Protein AF-A0A2D0IXE8-F1 (afdb_monomer_lite)

Radius of gyration: 19.81 Å; chains: 1; bounding box: 46×34×64 Å

Structure (mmCIF, N/CA/C/O backbone):
data_AF-A0A2D0IXE8-F1
#
_entry.id   AF-A0A2D0IXE8-F1
#
loop_
_atom_site.group_PDB
_atom_site.id
_atom_site.type_symbol
_atom_site.label_atom_id
_atom_site.label_alt_id
_atom_site.label_comp_id
_atom_site.label_asym_id
_atom_site.label_entity_id
_atom_site.label_seq_id
_atom_site.pdbx_PDB_ins_code
_atom_site.Cartn_x
_atom_site.Cartn_y
_atom_site.Cartn_z
_atom_site.occupancy
_atom_site.B_iso_or_equiv
_atom_site.auth_seq_id
_atom_site.auth_comp_id
_atom_site.auth_asym_id
_atom_site.auth_atom_id
_atom_site.pdbx_PDB_model_num
ATOM 1 N N . MET A 1 1 ? -25.483 17.495 29.451 1.00 36.12 1 MET A N 1
ATOM 2 C CA . MET A 1 1 ? -24.683 17.103 28.269 1.00 36.12 1 MET A CA 1
ATOM 3 C C . MET A 1 1 ? -23.895 15.855 28.630 1.00 36.12 1 MET A C 1
ATOM 5 O O . MET A 1 1 ? -23.064 15.920 29.529 1.00 36.12 1 MET A O 1
ATOM 9 N N . ASN A 1 2 ? -24.232 14.714 28.024 1.00 31.45 2 ASN A N 1
ATOM 10 C CA . ASN A 1 2 ? -23.625 13.418 28.336 1.00 31.45 2 ASN A CA 1
ATOM 11 C C . ASN A 1 2 ? -22.138 13.416 27.962 1.00 31.45 2 ASN A C 1
ATOM 13 O O . ASN A 1 2 ? -21.796 13.423 26.784 1.00 31.45 2 ASN A O 1
ATOM 17 N N . LYS A 1 3 ? -21.265 13.342 28.972 1.00 35.53 3 LYS A N 1
ATOM 18 C CA . LYS A 1 3 ? -19.861 12.922 28.843 1.00 35.53 3 LYS A CA 1
ATOM 19 C C . LYS A 1 3 ? -19.805 11.397 28.651 1.00 35.53 3 LYS A C 1
ATOM 21 O O . LYS A 1 3 ? -19.219 10.682 29.457 1.00 35.53 3 LYS A O 1
ATOM 26 N N . GLY A 1 4 ? -20.517 10.900 27.641 1.00 36.22 4 GLY A N 1
ATOM 27 C CA . GLY A 1 4 ? -20.495 9.496 27.242 1.00 36.22 4 GLY A CA 1
ATOM 28 C C . GLY A 1 4 ? -19.191 9.212 26.509 1.00 36.22 4 GLY A C 1
ATOM 29 O O . GLY A 1 4 ? -18.792 10.013 25.670 1.00 36.22 4 GLY A O 1
ATOM 30 N N . ALA A 1 5 ? -18.522 8.129 26.901 1.00 40.38 5 ALA A N 1
ATOM 31 C CA . ALA A 1 5 ? -17.249 7.631 26.395 1.00 40.38 5 ALA A CA 1
ATOM 32 C C . ALA A 1 5 ? -16.917 8.087 24.963 1.00 40.38 5 ALA A C 1
ATOM 34 O O . ALA A 1 5 ? -17.619 7.737 24.016 1.00 40.38 5 ALA A O 1
ATOM 35 N N . ILE A 1 6 ? -15.804 8.812 24.797 1.00 47.53 6 ILE A N 1
ATOM 36 C CA . ILE A 1 6 ? -15.097 8.810 23.516 1.00 47.53 6 ILE A CA 1
ATOM 37 C C . ILE A 1 6 ? -14.598 7.377 23.370 1.00 47.53 6 ILE A C 1
ATOM 39 O O . ILE A 1 6 ? -13.547 7.021 23.902 1.00 47.53 6 ILE A O 1
ATOM 43 N N . VAL A 1 7 ? -15.407 6.524 22.751 1.00 55.03 7 VAL A N 1
ATOM 44 C CA . VAL A 1 7 ? -14.948 5.202 22.364 1.00 55.03 7 VAL A CA 1
ATOM 45 C C . VAL A 1 7 ? -13.852 5.443 21.333 1.00 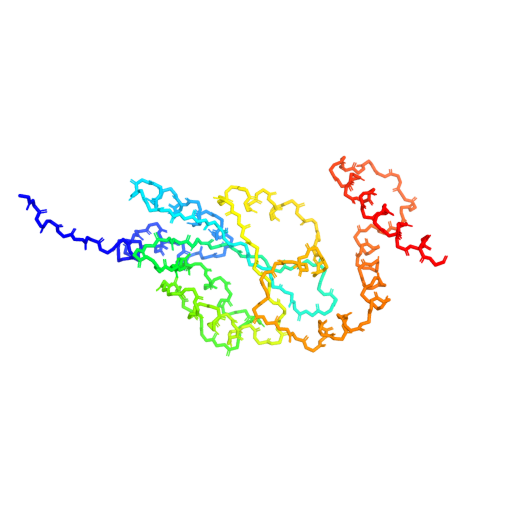55.03 7 VAL A C 1
ATOM 47 O O . VAL A 1 7 ? -14.040 6.152 20.341 1.00 55.03 7 VAL A O 1
ATOM 50 N N . ASN A 1 8 ? -12.652 4.962 21.637 1.00 83.00 8 ASN A N 1
ATOM 51 C CA . ASN A 1 8 ? -11.523 5.073 20.737 1.00 83.00 8 ASN A CA 1
ATOM 52 C C . ASN A 1 8 ? -11.824 4.182 19.529 1.00 83.00 8 ASN A C 1
ATOM 54 O O . ASN A 1 8 ? -11.706 2.964 19.623 1.00 83.00 8 ASN A O 1
ATOM 58 N N . PHE A 1 9 ? -12.232 4.775 18.404 1.00 89.81 9 PHE A N 1
ATOM 59 C CA . PHE A 1 9 ? -12.617 4.035 17.196 1.00 89.81 9 PHE A CA 1
ATOM 60 C C . PHE A 1 9 ? -11.545 3.023 16.751 1.00 89.81 9 PHE A C 1
ATOM 62 O O . PHE A 1 9 ? -11.865 2.018 16.122 1.00 89.81 9 PHE A O 1
ATOM 69 N N . LEU A 1 10 ? -10.270 3.271 17.081 1.00 91.75 10 LEU A N 1
ATOM 70 C CA . LEU A 1 10 ? -9.182 2.328 16.839 1.00 91.75 10 LEU A CA 1
ATOM 71 C C . LEU A 1 10 ? -9.332 1.042 17.646 1.00 91.75 10 LEU A C 1
ATOM 73 O O . LEU A 1 10 ? -9.059 -0.027 17.113 1.00 91.75 10 LEU A O 1
ATOM 77 N N . ASP A 1 11 ? -9.743 1.133 18.908 1.00 91.81 11 ASP A N 1
ATOM 78 C CA . ASP A 1 11 ? -9.947 -0.037 19.758 1.00 91.81 11 ASP A CA 1
ATOM 79 C C . ASP A 1 11 ? -11.175 -0.830 19.301 1.00 91.81 11 ASP A C 1
ATOM 81 O O . ASP A 1 11 ? -11.135 -2.058 19.310 1.00 91.81 11 ASP A O 1
ATOM 85 N N . GLU A 1 12 ? -12.223 -0.168 18.801 1.00 94.12 12 GLU A N 1
ATOM 86 C CA . GLU A 1 12 ? -13.344 -0.854 18.140 1.00 94.12 12 GLU A CA 1
ATOM 87 C C . GLU A 1 12 ? -12.881 -1.613 16.892 1.00 94.12 12 GLU A C 1
ATOM 89 O O . GLU A 1 12 ? -13.119 -2.813 16.785 1.00 94.12 12 GLU A O 1
ATOM 94 N N . ILE A 1 13 ? -12.146 -0.959 15.984 1.00 95.50 13 ILE A N 1
ATOM 95 C CA . ILE A 1 13 ? -11.624 -1.603 14.767 1.00 95.50 13 ILE A CA 1
ATOM 96 C C . ILE A 1 13 ? -10.676 -2.761 15.113 1.00 95.50 13 ILE A C 1
ATOM 98 O O . ILE A 1 13 ? -10.742 -3.814 14.485 1.00 95.50 13 ILE A O 1
ATOM 102 N N . ARG A 1 14 ? -9.787 -2.598 16.100 1.00 94.69 14 ARG A N 1
ATOM 103 C CA . ARG A 1 14 ? -8.830 -3.644 16.512 1.00 94.69 14 ARG A CA 1
ATOM 104 C C . ARG A 1 14 ? -9.519 -4.896 17.046 1.00 94.69 14 ARG A C 1
ATOM 106 O O . ARG A 1 14 ? -9.003 -5.993 16.850 1.00 94.69 14 ARG A O 1
ATOM 113 N N . ASN A 1 15 ? -10.653 -4.724 17.720 1.00 94.81 15 ASN A N 1
ATOM 114 C CA . ASN A 1 15 ? -11.417 -5.816 18.321 1.00 94.81 15 ASN A CA 1
ATOM 115 C C . ASN A 1 15 ? -12.572 -6.306 17.428 1.00 94.81 15 ASN A C 1
ATOM 117 O O . ASN A 1 15 ? -13.259 -7.263 17.787 1.00 94.81 15 ASN A O 1
ATOM 121 N N . ASP A 1 16 ? -12.789 -5.681 16.268 1.00 97.06 16 ASP A N 1
ATOM 122 C CA . ASP A 1 16 ? -13.818 -6.074 15.312 1.00 97.06 16 ASP A CA 1
ATOM 123 C C . ASP A 1 16 ? -13.536 -7.477 14.752 1.00 97.06 16 ASP A C 1
ATOM 125 O O . ASP A 1 16 ? -12.446 -7.788 14.263 1.00 97.06 16 ASP A O 1
ATOM 129 N N . LYS A 1 17 ? -14.551 -8.345 14.800 1.00 97.12 17 LYS A N 1
ATOM 130 C CA . LYS A 1 17 ? -14.429 -9.745 14.382 1.00 97.12 17 LYS A CA 1
ATOM 131 C C . LYS A 1 17 ? -14.024 -9.893 12.910 1.00 97.12 17 LYS A C 1
ATOM 133 O O . LYS A 1 17 ? -13.203 -10.753 12.603 1.00 97.12 17 LYS A O 1
ATOM 138 N N . ASN A 1 18 ? -14.557 -9.064 12.014 1.00 97.00 18 ASN A N 1
ATOM 139 C CA . ASN A 1 18 ? -14.223 -9.120 10.591 1.00 97.00 18 ASN A CA 1
ATOM 140 C C . ASN A 1 18 ? -12.773 -8.679 10.356 1.00 97.00 18 ASN A C 1
ATOM 142 O O . ASN A 1 18 ? -12.062 -9.304 9.569 1.00 97.00 18 ASN A O 1
ATOM 146 N N . ILE A 1 19 ? -12.300 -7.660 11.082 1.00 97.62 19 ILE A N 1
ATOM 147 C CA . ILE A 1 19 ? -10.889 -7.245 11.057 1.00 97.62 19 ILE A CA 1
ATOM 148 C C . ILE A 1 19 ? -9.977 -8.373 11.543 1.00 97.62 19 ILE A C 1
ATOM 150 O O . ILE A 1 19 ? -8.984 -8.690 10.884 1.00 97.62 19 ILE A O 1
ATOM 154 N N . LEU A 1 20 ? -10.328 -9.029 12.650 1.00 97.19 20 LEU A N 1
ATOM 155 C CA . LEU A 1 20 ? -9.583 -10.179 13.168 1.00 97.19 20 LEU A CA 1
ATOM 156 C C . LEU A 1 20 ? -9.559 -11.351 12.177 1.00 97.19 20 LEU A C 1
ATOM 158 O O . LEU A 1 20 ? -8.544 -12.040 12.059 1.00 97.19 20 LEU A O 1
ATOM 162 N N . ASP A 1 21 ? -10.637 -11.573 11.429 1.00 96.81 21 ASP A N 1
ATOM 163 C CA . ASP A 1 21 ? -10.685 -12.611 10.399 1.00 96.81 21 ASP A CA 1
ATOM 164 C C . ASP A 1 21 ? -9.819 -12.252 9.177 1.00 96.81 21 ASP A C 1
ATOM 166 O O . ASP A 1 21 ? -9.104 -13.119 8.660 1.00 96.81 21 ASP A O 1
ATOM 170 N N . PHE A 1 22 ? -9.760 -10.974 8.776 1.00 97.00 22 PHE A N 1
ATOM 171 C CA . PHE A 1 22 ? -8.785 -10.505 7.781 1.00 97.00 22 PHE A CA 1
ATOM 172 C C . PHE A 1 22 ? -7.343 -10.666 8.265 1.00 97.00 22 PHE A C 1
ATOM 174 O O . PHE A 1 22 ? -6.476 -11.020 7.469 1.00 97.00 22 PHE A O 1
ATOM 181 N N . ILE A 1 23 ? -7.076 -10.464 9.557 1.00 96.00 23 ILE A N 1
ATOM 182 C CA . ILE A 1 23 ? -5.751 -10.695 10.142 1.00 96.00 23 ILE A CA 1
ATOM 183 C C . ILE A 1 23 ? -5.383 -12.188 10.074 1.00 96.00 23 ILE A C 1
ATOM 185 O O . ILE A 1 23 ? -4.267 -12.549 9.712 1.00 96.00 23 ILE A O 1
ATOM 189 N N . LYS A 1 24 ? -6.314 -13.098 10.367 1.00 94.38 24 LYS A N 1
ATOM 190 C CA . LYS A 1 24 ? -6.042 -14.546 10.279 1.00 94.38 24 LYS A CA 1
ATOM 191 C C . LYS A 1 24 ? -5.793 -15.015 8.845 1.00 94.38 24 LYS A C 1
ATOM 193 O O . LYS A 1 24 ? -4.994 -15.923 8.633 1.00 94.38 24 LYS A O 1
ATOM 198 N N . SER A 1 25 ? -6.470 -14.408 7.868 1.00 93.12 25 SER A N 1
ATOM 199 C CA . SER A 1 25 ? -6.381 -14.766 6.444 1.00 93.12 25 SER A CA 1
ATOM 200 C C . SER A 1 25 ? -6.072 -13.546 5.561 1.00 93.12 25 SER A C 1
ATOM 202 O O . SER A 1 25 ? -6.919 -13.120 4.774 1.00 93.12 25 SER A O 1
ATOM 204 N N . PRO A 1 26 ? -4.853 -12.981 5.644 1.00 90.75 26 PRO A N 1
ATOM 205 C CA . PRO A 1 26 ? -4.562 -11.655 5.095 1.00 90.75 26 PRO A CA 1
ATOM 206 C C . PRO A 1 26 ? -4.271 -11.657 3.590 1.00 90.75 26 PRO A C 1
ATOM 208 O O . PRO A 1 26 ? -4.370 -10.618 2.936 1.00 90.75 26 PRO A O 1
ATOM 211 N N . LYS A 1 27 ? -3.921 -12.815 3.011 1.00 88.56 27 LYS A N 1
ATOM 212 C CA . LYS A 1 27 ? -3.588 -12.929 1.585 1.00 88.56 27 LYS A CA 1
ATOM 213 C C . LYS A 1 27 ? -4.763 -12.460 0.737 1.00 88.56 27 LYS A C 1
ATOM 215 O O . LYS A 1 27 ? -5.862 -12.992 0.873 1.00 88.56 27 LYS A O 1
ATOM 220 N N . THR A 1 28 ? -4.526 -11.502 -0.161 1.00 86.25 28 THR A N 1
ATOM 221 C CA . THR A 1 28 ? -5.544 -10.913 -1.064 1.00 86.25 28 THR A CA 1
ATOM 222 C C . THR A 1 28 ? -6.721 -10.235 -0.349 1.00 86.25 28 THR A C 1
ATOM 224 O O . THR A 1 28 ? -7.717 -9.871 -0.972 1.00 86.25 28 THR A O 1
ATOM 227 N N . ALA A 1 29 ? -6.627 -10.037 0.969 1.00 94.25 29 ALA A N 1
ATOM 228 C CA . ALA A 1 29 ? -7.706 -9.473 1.770 1.0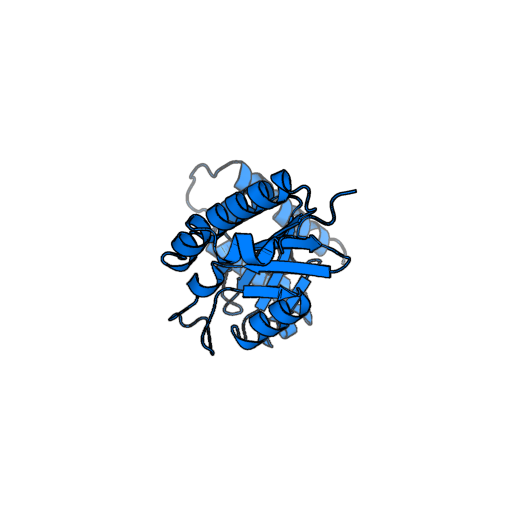0 94.25 29 ALA A CA 1
ATOM 229 C C . ALA A 1 29 ? -7.641 -7.946 1.874 1.00 94.25 29 ALA A C 1
ATOM 231 O O . ALA A 1 29 ? -8.644 -7.343 2.242 1.00 94.25 29 ALA A O 1
ATOM 232 N N . CYS A 1 30 ? -6.512 -7.319 1.526 1.00 96.06 30 CYS A N 1
ATOM 233 C CA . CYS A 1 30 ? -6.282 -5.887 1.733 1.00 96.06 30 CYS A CA 1
ATOM 234 C C . CYS A 1 30 ? -7.363 -4.991 1.107 1.00 96.06 30 CYS A C 1
ATOM 236 O O . CYS A 1 30 ? -7.821 -4.065 1.765 1.00 96.06 30 CYS A O 1
ATOM 238 N N . PHE A 1 31 ? -7.856 -5.304 -0.098 1.00 95.38 31 PHE A N 1
ATOM 239 C CA . PHE A 1 31 ? -8.953 -4.549 -0.717 1.00 95.38 31 PHE A CA 1
ATOM 240 C C . PHE A 1 31 ? -10.263 -4.663 0.069 1.00 95.38 31 PHE A C 1
ATOM 242 O O . PHE A 1 31 ? -10.856 -3.648 0.414 1.00 95.38 31 PHE A O 1
ATOM 249 N N . ARG A 1 32 ? -10.679 -5.889 0.417 1.00 96.50 32 ARG A N 1
ATOM 250 C CA . ARG A 1 32 ? -11.909 -6.129 1.195 1.00 96.50 32 ARG A CA 1
ATOM 251 C C . ARG A 1 32 ? -11.822 -5.523 2.595 1.00 96.50 32 ARG A C 1
ATOM 253 O O . ARG A 1 32 ? -12.793 -4.961 3.085 1.00 96.50 32 ARG A O 1
ATOM 260 N N . CYS A 1 33 ? -10.653 -5.623 3.220 1.00 97.88 33 CYS A N 1
ATOM 261 C CA . CYS A 1 33 ? -10.389 -5.029 4.520 1.00 97.88 33 CYS A CA 1
ATOM 262 C C . CYS A 1 33 ? -10.442 -3.499 4.454 1.00 97.88 33 CYS A C 1
ATOM 264 O O . CYS A 1 33 ? -11.039 -2.877 5.326 1.00 97.88 33 CYS A O 1
ATOM 266 N N . ALA A 1 34 ? -9.848 -2.890 3.425 1.00 97.81 34 ALA A N 1
ATOM 267 C CA . ALA A 1 34 ? -9.890 -1.448 3.226 1.00 97.81 34 ALA A CA 1
ATOM 268 C C . ALA A 1 34 ? -11.322 -0.950 2.984 1.00 97.81 34 ALA A C 1
ATOM 270 O O . ALA A 1 34 ? -11.713 0.033 3.602 1.00 97.81 34 ALA A O 1
ATOM 271 N N . ASP A 1 35 ? -12.110 -1.650 2.159 1.00 97.69 35 ASP A N 1
ATOM 272 C CA . ASP A 1 35 ? -13.529 -1.340 1.937 1.00 97.69 35 ASP A CA 1
ATOM 273 C C . ASP A 1 35 ? -14.317 -1.385 3.257 1.00 97.69 35 ASP A C 1
ATOM 275 O O . ASP A 1 35 ? -14.978 -0.410 3.615 1.00 97.69 35 ASP A O 1
ATOM 279 N N . TYR A 1 36 ? -14.160 -2.459 4.039 1.00 98.19 36 TYR A N 1
ATOM 280 C CA . TYR A 1 36 ? -14.829 -2.618 5.334 1.00 98.19 36 TYR A CA 1
ATOM 281 C C . TYR A 1 36 ? -14.467 -1.505 6.333 1.00 98.19 36 TYR A C 1
ATOM 283 O O . TYR A 1 36 ? -15.341 -0.914 6.971 1.00 98.19 36 TYR A O 1
ATOM 291 N N . VAL A 1 37 ? -13.175 -1.178 6.452 1.00 98.12 37 VAL A N 1
ATOM 292 C CA . VAL A 1 37 ? -12.702 -0.084 7.317 1.00 98.12 37 VAL A CA 1
ATOM 293 C C . VAL A 1 37 ? -13.249 1.262 6.837 1.00 98.12 37 VAL A C 1
ATOM 295 O O . VAL A 1 37 ? -13.694 2.064 7.657 1.00 98.12 37 VAL A O 1
ATOM 298 N N . SER A 1 38 ? -13.251 1.516 5.528 1.00 98.06 38 SER A N 1
ATOM 299 C CA . SER A 1 38 ? -13.807 2.740 4.946 1.00 98.06 38 SER A CA 1
ATOM 300 C C . SER A 1 38 ? -15.292 2.908 5.266 1.00 98.06 38 SER A C 1
ATOM 302 O O . SER A 1 38 ? -15.705 3.982 5.703 1.00 98.06 38 SER A O 1
ATOM 304 N N . GLU A 1 39 ? -16.095 1.855 5.115 1.00 97.81 39 GLU A N 1
ATOM 305 C CA . GLU A 1 39 ? -17.521 1.878 5.462 1.00 97.81 39 GLU A CA 1
ATOM 306 C C . GLU A 1 39 ? -17.749 2.137 6.955 1.00 97.81 39 GLU A C 1
ATOM 308 O O . GLU A 1 39 ? -18.623 2.922 7.330 1.00 97.81 39 GLU A O 1
ATOM 313 N N . TYR A 1 40 ? -16.948 1.515 7.824 1.00 97.25 40 TYR A N 1
ATOM 314 C CA . TYR A 1 40 ? -16.988 1.785 9.259 1.00 97.25 40 TYR A CA 1
ATOM 315 C C . TYR A 1 40 ? -16.695 3.261 9.565 1.00 97.25 40 TYR A C 1
ATOM 317 O O . TYR A 1 40 ? -17.512 3.933 10.194 1.00 97.25 40 TYR A O 1
ATOM 325 N N . LEU A 1 41 ? -15.577 3.799 9.069 1.00 96.62 41 LEU A N 1
ATOM 326 C CA . LEU A 1 41 ? -15.184 5.190 9.318 1.00 96.62 41 LEU A CA 1
ATOM 327 C C . LEU A 1 41 ? -16.193 6.183 8.738 1.00 96.62 41 LEU A C 1
ATOM 329 O O . LEU A 1 41 ? -16.461 7.211 9.357 1.00 96.62 41 LEU A O 1
ATOM 333 N N . HIS A 1 42 ? -16.789 5.863 7.586 1.00 96.81 42 HIS A N 1
ATOM 334 C CA . HIS A 1 42 ? -17.860 6.657 6.995 1.00 96.81 42 HIS A CA 1
ATOM 335 C C . HIS A 1 42 ? -19.074 6.755 7.929 1.00 96.81 42 HIS A C 1
ATOM 337 O O . HIS A 1 42 ? -19.527 7.862 8.215 1.00 96.81 42 HIS A O 1
ATOM 343 N N . ARG A 1 43 ? -19.555 5.625 8.472 1.00 96.12 43 ARG A N 1
ATOM 344 C CA . ARG A 1 43 ? -20.675 5.599 9.437 1.00 96.12 43 ARG A CA 1
ATOM 345 C C . ARG A 1 43 ? -20.363 6.372 10.719 1.00 96.12 43 ARG A C 1
ATOM 347 O O . ARG A 1 43 ? -21.242 7.024 11.275 1.00 96.12 43 ARG A O 1
ATOM 354 N N . MET A 1 44 ? -19.106 6.343 11.151 1.00 94.19 44 MET A N 1
ATOM 355 C CA . MET A 1 44 ? -18.626 7.080 12.324 1.00 94.19 44 MET A CA 1
ATOM 356 C C . MET A 1 44 ? -18.303 8.553 12.032 1.00 94.19 44 MET A C 1
ATOM 358 O O . MET A 1 44 ? -17.847 9.260 12.927 1.00 94.19 44 MET A O 1
ATOM 362 N N . HIS A 1 45 ? -18.547 9.035 10.807 1.00 94.81 45 HIS A N 1
ATOM 363 C CA . HIS A 1 45 ? -18.248 10.403 10.368 1.00 94.81 45 HIS A CA 1
ATOM 364 C C . HIS A 1 45 ? -16.771 10.794 10.549 1.00 94.81 45 HIS A C 1
ATOM 366 O O . HIS A 1 45 ? -16.443 11.960 10.766 1.00 94.81 45 HIS A O 1
ATOM 372 N N . ILE A 1 46 ? -15.864 9.820 10.434 1.00 95.44 46 ILE A N 1
ATOM 373 C CA . ILE A 1 46 ? -14.419 10.038 10.498 1.00 95.44 46 ILE A CA 1
ATOM 374 C C . ILE A 1 46 ? -13.906 10.244 9.065 1.00 95.44 46 ILE A C 1
ATOM 376 O O . ILE A 1 46 ? -13.988 9.319 8.243 1.00 95.44 46 ILE A O 1
ATOM 380 N N . PRO A 1 47 ? -13.361 11.432 8.730 1.00 97.25 47 PRO A N 1
ATOM 381 C CA . PRO A 1 47 ? -12.775 11.664 7.419 1.00 97.25 47 PRO A CA 1
ATOM 382 C C . PRO A 1 47 ? -11.620 10.694 7.184 1.00 97.25 47 PRO A C 1
ATOM 384 O O . PRO A 1 47 ? -10.796 10.463 8.070 1.00 97.25 47 PRO A O 1
ATOM 387 N N . HIS A 1 48 ? -11.545 10.124 5.989 1.00 98.06 48 HIS A N 1
ATOM 388 C CA . HIS A 1 48 ? -10.534 9.131 5.658 1.00 98.06 48 HIS A CA 1
ATOM 389 C C . HIS A 1 48 ? -10.269 9.090 4.154 1.00 98.06 48 HIS A C 1
ATOM 391 O O . HIS A 1 48 ? -11.017 9.653 3.357 1.00 98.06 48 HIS A O 1
ATOM 397 N N . GLN A 1 49 ? -9.182 8.428 3.773 1.00 98.38 49 GLN A N 1
ATOM 398 C CA . GLN A 1 49 ? -8.817 8.175 2.383 1.00 98.38 49 GLN A CA 1
ATOM 399 C C . GLN A 1 49 ? -8.095 6.834 2.262 1.00 98.38 49 GLN A C 1
ATOM 401 O O . GLN A 1 49 ? -7.577 6.303 3.247 1.00 98.38 49 GLN A O 1
ATOM 406 N N . ALA A 1 50 ? -8.004 6.309 1.045 1.00 98.44 50 ALA A N 1
ATOM 407 C CA . ALA A 1 50 ? -7.239 5.101 0.780 1.00 98.44 50 ALA A CA 1
ATOM 408 C C . ALA A 1 50 ? -5.802 5.437 0.356 1.00 98.44 50 ALA A C 1
ATOM 410 O O . ALA A 1 50 ? -5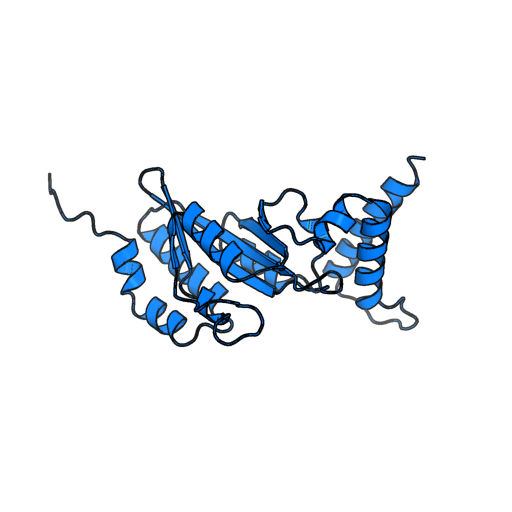.543 6.434 -0.326 1.00 98.44 50 ALA A O 1
ATOM 411 N N . ILE A 1 51 ? -4.851 4.588 0.738 1.00 98.31 51 ILE A N 1
ATOM 412 C CA . ILE A 1 51 ? -3.452 4.676 0.319 1.00 98.31 51 ILE A CA 1
ATOM 413 C C . ILE A 1 51 ? -3.067 3.361 -0.348 1.00 98.31 51 ILE A C 1
ATOM 415 O O . ILE A 1 51 ? -2.976 2.325 0.308 1.00 98.31 51 ILE A O 1
ATOM 419 N N . GLY A 1 52 ? -2.807 3.419 -1.652 1.00 97.12 52 GLY A N 1
ATOM 420 C CA . GLY A 1 52 ? -2.169 2.328 -2.375 1.00 97.12 52 GLY A CA 1
ATOM 421 C C . GLY A 1 52 ? -0.668 2.344 -2.117 1.00 97.12 52 GLY A C 1
ATOM 422 O O . GLY A 1 52 ? -0.018 3.386 -2.227 1.00 97.12 52 GLY A O 1
ATOM 423 N N . VAL A 1 53 ? -0.129 1.185 -1.779 1.00 96.56 53 VAL A N 1
ATOM 424 C CA . VAL A 1 53 ? 1.287 0.930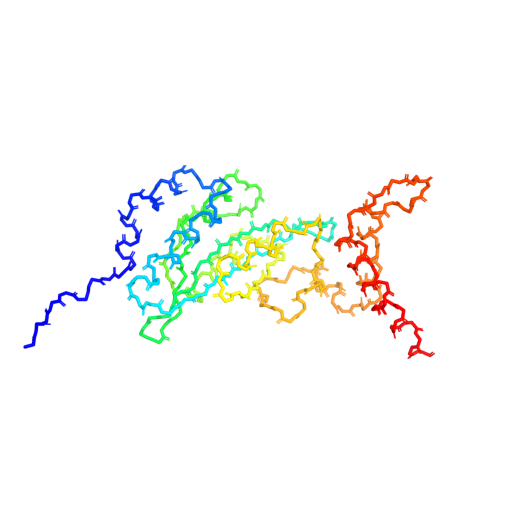 -1.532 1.00 96.56 53 VAL A CA 1
ATOM 425 C C . VAL A 1 53 ? 1.807 0.081 -2.678 1.00 96.56 53 VAL A C 1
ATOM 427 O O . VAL A 1 53 ? 1.253 -0.978 -2.968 1.00 96.56 53 VAL A O 1
ATOM 430 N N . PHE A 1 54 ? 2.874 0.543 -3.315 1.00 95.25 54 PHE A N 1
ATOM 431 C CA . PHE A 1 54 ? 3.509 -0.128 -4.440 1.00 95.25 54 PHE A CA 1
ATOM 432 C C . PHE A 1 54 ? 4.952 -0.448 -4.066 1.00 95.25 54 PHE A C 1
ATOM 434 O O . PHE A 1 54 ? 5.703 0.454 -3.683 1.00 95.25 54 PHE A O 1
ATOM 441 N N . ILE A 1 55 ? 5.318 -1.727 -4.141 1.00 94.44 55 ILE A N 1
ATOM 442 C CA . ILE A 1 55 ? 6.615 -2.240 -3.699 1.00 94.44 55 ILE A CA 1
ATOM 443 C C . ILE A 1 55 ? 7.300 -2.951 -4.865 1.00 94.44 55 ILE A C 1
ATOM 445 O O . ILE A 1 55 ? 6.829 -3.996 -5.312 1.00 94.44 55 ILE A O 1
ATOM 449 N N . TRP A 1 56 ? 8.439 -2.422 -5.312 1.00 94.00 56 TRP A N 1
ATOM 450 C CA . TRP A 1 56 ? 9.284 -3.058 -6.329 1.00 94.00 56 TRP A CA 1
ATOM 451 C C . TRP A 1 56 ? 10.474 -3.763 -5.682 1.00 94.00 56 TRP A C 1
ATOM 453 O O . TRP A 1 56 ? 11.163 -3.198 -4.820 1.00 94.00 56 TRP A O 1
ATOM 463 N N . ARG A 1 57 ? 10.745 -4.993 -6.129 1.00 91.88 57 ARG A N 1
ATOM 464 C CA . ARG A 1 57 ? 11.890 -5.809 -5.693 1.00 91.88 57 ARG A CA 1
ATOM 465 C C . ARG A 1 57 ? 13.222 -5.267 -6.159 1.00 91.88 57 ARG A C 1
ATOM 467 O O . ARG A 1 57 ? 14.194 -5.321 -5.412 1.00 91.88 57 ARG A O 1
ATOM 474 N N . GLY A 1 58 ? 13.260 -4.774 -7.382 1.00 90.31 58 GLY A N 1
ATOM 475 C CA . GLY A 1 58 ? 14.487 -4.425 -8.066 1.00 90.31 58 GLY A CA 1
ATOM 476 C C . GLY A 1 58 ? 14.190 -3.722 -9.374 1.00 90.31 58 GLY A C 1
ATOM 477 O O . GLY A 1 58 ? 13.034 -3.483 -9.711 1.00 90.31 58 GLY A O 1
ATOM 478 N N . VAL A 1 59 ? 15.257 -3.420 -10.106 1.00 86.06 59 VAL A N 1
ATOM 479 C CA . VAL A 1 59 ? 15.160 -2.751 -11.402 1.00 86.06 59 VAL A CA 1
ATOM 480 C C . VAL A 1 59 ? 14.333 -3.560 -12.400 1.00 86.06 59 VAL A C 1
ATOM 482 O O . VAL A 1 59 ? 13.487 -2.990 -13.065 1.00 86.06 59 VAL A O 1
ATOM 485 N N . ASP A 1 60 ? 14.482 -4.880 -12.454 1.00 84.06 60 ASP A N 1
ATOM 486 C CA . ASP A 1 60 ? 13.762 -5.708 -13.432 1.00 84.06 60 ASP A CA 1
ATOM 487 C C . ASP A 1 60 ? 12.329 -6.062 -13.000 1.00 84.06 60 ASP A C 1
ATOM 489 O O . ASP A 1 60 ? 11.621 -6.778 -13.709 1.00 84.06 60 ASP A O 1
ATOM 493 N N . ASP A 1 61 ? 11.892 -5.572 -11.834 1.00 86.38 61 ASP A N 1
ATOM 494 C CA . ASP A 1 61 ? 10.532 -5.785 -11.360 1.00 86.38 61 ASP A CA 1
ATOM 495 C C . ASP A 1 61 ? 9.576 -4.877 -12.131 1.00 86.38 61 ASP A C 1
ATOM 497 O O . ASP A 1 61 ? 9.580 -3.653 -12.010 1.00 86.38 61 ASP A O 1
ATOM 501 N N . SER A 1 62 ? 8.779 -5.495 -12.982 1.00 81.00 62 SER A N 1
ATOM 502 C CA . SER A 1 62 ? 7.940 -4.805 -13.945 1.00 81.00 62 SER A CA 1
ATOM 503 C C . SER A 1 62 ? 6.502 -4.615 -13.454 1.00 81.00 62 SER A C 1
ATOM 505 O O . SER A 1 62 ? 5.751 -3.792 -13.987 1.00 81.00 62 SER A O 1
ATOM 507 N N . CYS A 1 63 ? 6.123 -5.345 -12.403 1.00 85.62 63 CYS A N 1
ATOM 508 C CA . CYS A 1 63 ? 4.823 -5.258 -11.766 1.00 85.62 63 CYS A CA 1
ATOM 509 C C . CYS A 1 63 ? 5.022 -5.196 -10.247 1.00 85.62 63 CYS A C 1
ATOM 511 O O . CYS A 1 63 ? 5.367 -6.209 -9.636 1.00 85.62 63 CYS A O 1
ATOM 513 N N . PRO A 1 64 ? 4.812 -4.028 -9.615 1.00 91.38 64 PRO A N 1
ATOM 514 C CA . PRO A 1 64 ? 4.991 -3.921 -8.181 1.00 91.38 64 PRO A CA 1
ATOM 515 C C . PRO A 1 64 ? 4.033 -4.850 -7.457 1.00 91.38 64 PRO A C 1
ATOM 517 O O . PRO A 1 64 ? 2.876 -5.026 -7.838 1.00 91.38 64 PRO A O 1
ATOM 520 N N . THR A 1 65 ? 4.480 -5.341 -6.312 1.00 92.19 65 THR A N 1
ATOM 521 C CA . THR A 1 65 ? 3.541 -5.878 -5.340 1.00 92.19 65 THR A CA 1
ATOM 522 C C . THR A 1 65 ? 2.736 -4.745 -4.733 1.00 92.19 65 THR A C 1
ATOM 524 O O . THR A 1 65 ? 3.281 -3.733 -4.286 1.00 92.19 65 THR A O 1
ATOM 527 N N . THR A 1 66 ? 1.422 -4.921 -4.743 1.00 93.94 66 THR A N 1
ATOM 528 C CA . THR A 1 66 ? 0.465 -3.906 -4.330 1.00 93.94 66 THR A CA 1
ATOM 529 C C . THR A 1 66 ? -0.153 -4.227 -2.979 1.00 93.94 66 THR A C 1
ATOM 531 O O . THR A 1 66 ? -0.457 -5.381 -2.677 1.00 93.94 66 THR A O 1
ATOM 534 N N . HIS A 1 67 ? -0.418 -3.193 -2.191 1.00 96.12 67 HIS A N 1
ATOM 535 C CA . HIS A 1 67 ? -1.149 -3.287 -0.930 1.00 96.12 67 HIS A CA 1
ATOM 536 C C . HIS A 1 67 ? -2.047 -2.065 -0.747 1.00 96.12 67 HIS A C 1
ATOM 538 O O . HIS A 1 67 ? -1.740 -1.000 -1.276 1.00 96.12 67 HIS A O 1
ATOM 544 N N . LEU A 1 68 ? -3.163 -2.210 -0.036 1.00 97.38 68 LEU A N 1
ATOM 545 C CA . LEU A 1 68 ? -4.116 -1.123 0.182 1.00 97.38 68 LEU A CA 1
ATOM 546 C C . LEU A 1 68 ? -4.373 -0.947 1.674 1.00 97.38 68 LEU A C 1
ATOM 548 O O . LEU A 1 68 ? -4.618 -1.925 2.376 1.00 97.38 68 LEU A O 1
ATOM 552 N N . VAL A 1 69 ? -4.333 0.302 2.133 1.00 98.06 69 VAL A N 1
ATOM 553 C CA . VAL A 1 69 ? -4.574 0.672 3.534 1.00 98.06 69 VAL A CA 1
ATOM 554 C C . VAL A 1 69 ? -5.480 1.893 3.623 1.00 98.06 69 VAL A C 1
ATOM 556 O O . VAL A 1 69 ? -5.620 2.638 2.647 1.00 98.06 69 VAL A O 1
ATOM 559 N N . ILE A 1 70 ? -6.055 2.129 4.801 1.00 98.62 70 ILE A N 1
ATOM 560 C CA . ILE A 1 70 ? -6.870 3.316 5.069 1.00 98.62 70 ILE A CA 1
ATOM 561 C C . ILE A 1 70 ? -6.117 4.279 5.986 1.00 98.62 70 ILE A C 1
ATOM 563 O O . ILE A 1 70 ? -5.525 3.879 6.989 1.00 98.62 70 ILE A O 1
ATOM 567 N N . GLU A 1 71 ? -6.150 5.562 5.634 1.00 98.56 71 GLU A N 1
ATOM 568 C CA . GLU A 1 71 ? -5.708 6.665 6.482 1.00 98.56 71 GLU A CA 1
ATOM 569 C C . GLU A 1 71 ? -6.925 7.440 6.981 1.00 98.56 71 GLU A C 1
ATOM 571 O O . GLU A 1 71 ? -7.639 8.052 6.186 1.00 98.56 71 GLU A O 1
ATOM 576 N N . ALA A 1 72 ? -7.137 7.433 8.292 1.00 97.88 72 ALA A N 1
ATOM 577 C CA . ALA A 1 72 ? -8.160 8.206 8.978 1.00 97.88 72 ALA A CA 1
ATOM 578 C C . ALA A 1 72 ? -7.587 9.527 9.514 1.00 97.88 72 ALA A C 1
ATOM 580 O O . ALA A 1 72 ? -6.417 9.612 9.900 1.00 97.88 72 ALA A O 1
ATOM 581 N N . TYR A 1 73 ? -8.430 10.553 9.570 1.00 96.44 73 TYR A N 1
ATOM 582 C CA . TYR A 1 73 ? -8.119 11.860 10.132 1.00 96.44 73 TYR A CA 1
ATOM 583 C C . TYR A 1 73 ? -8.925 12.049 11.413 1.00 96.44 73 TYR A C 1
ATOM 585 O O . TYR A 1 73 ? -10.143 12.207 11.374 1.00 96.44 73 TYR A O 1
ATOM 593 N N . HIS A 1 74 ? -8.245 12.046 12.554 1.00 91.56 74 HIS A N 1
ATOM 594 C CA . HIS A 1 74 ? -8.879 12.171 13.862 1.00 91.56 74 HIS A CA 1
ATOM 595 C C . HIS A 1 74 ? -8.026 13.073 14.751 1.00 91.56 74 HIS A C 1
ATOM 597 O O . HIS A 1 74 ? -6.820 12.870 14.837 1.00 91.56 74 HIS A O 1
ATOM 603 N N . GLN A 1 75 ? -8.630 14.091 15.374 1.00 88.94 75 GLN A N 1
ATOM 604 C CA . GLN A 1 75 ? -7.943 15.015 16.296 1.00 88.94 75 GLN A CA 1
ATOM 605 C C . GLN A 1 75 ? -6.626 15.593 15.733 1.00 88.94 75 GLN A C 1
ATOM 607 O O . GLN A 1 75 ? -5.600 15.626 16.405 1.00 88.94 75 GLN A O 1
ATOM 612 N N . SER A 1 76 ? -6.642 16.029 14.467 1.00 89.50 76 SER A N 1
ATOM 613 C CA . SER A 1 76 ? -5.466 16.551 13.740 1.00 89.50 76 SER A CA 1
ATOM 614 C C . SER A 1 76 ? -4.330 15.544 13.500 1.00 89.50 76 SER A C 1
ATOM 616 O O . SER A 1 76 ? -3.304 15.903 12.919 1.00 89.50 76 SER A O 1
ATOM 618 N N . GLN A 1 77 ? -4.514 14.276 13.868 1.00 93.44 77 GLN A N 1
ATOM 619 C CA . GLN A 1 77 ? -3.596 13.187 13.563 1.00 93.44 77 GLN A CA 1
ATOM 620 C C . GLN A 1 77 ? -4.027 12.438 12.302 1.00 93.44 77 GLN A C 1
ATOM 622 O O . GLN A 1 77 ? -5.205 12.374 11.939 1.00 93.44 77 GLN A O 1
ATOM 627 N N . ARG A 1 78 ? -3.031 11.858 11.630 1.00 96.25 78 ARG A N 1
ATOM 628 C CA . ARG A 1 78 ? -3.221 10.927 10.517 1.00 96.25 78 ARG A CA 1
ATOM 629 C C . ARG A 1 78 ? -2.914 9.527 11.006 1.00 96.25 78 ARG A C 1
ATOM 631 O O . ARG A 1 78 ? -1.756 9.218 11.294 1.00 96.25 78 ARG A O 1
ATOM 638 N N . ILE A 1 79 ? -3.952 8.713 11.085 1.00 97.50 79 ILE A N 1
ATOM 639 C CA . ILE A 1 79 ? -3.906 7.369 11.639 1.00 97.50 79 ILE A CA 1
ATOM 640 C C . ILE A 1 79 ? -3.999 6.365 10.498 1.00 97.50 79 ILE A C 1
ATOM 642 O O . ILE A 1 79 ? -4.926 6.422 9.695 1.00 97.50 79 ILE A O 1
ATOM 646 N N . ILE A 1 80 ? -3.042 5.448 10.421 1.00 98.19 80 ILE A N 1
ATOM 647 C CA . ILE A 1 80 ? -3.060 4.330 9.484 1.00 98.19 80 ILE A CA 1
ATOM 648 C C . ILE A 1 80 ? -3.723 3.130 10.145 1.00 98.19 80 ILE A C 1
ATOM 650 O O . ILE A 1 80 ? -3.381 2.760 11.269 1.00 98.19 80 ILE A O 1
ATOM 654 N N . ILE A 1 81 ? -4.642 2.518 9.404 1.00 98.38 81 ILE A N 1
ATOM 655 C CA . ILE A 1 81 ? -5.289 1.252 9.726 1.00 98.38 81 ILE A CA 1
ATOM 656 C C . ILE A 1 81 ? -4.870 0.258 8.645 1.00 98.38 81 ILE A C 1
ATOM 658 O O . ILE A 1 81 ? -5.320 0.329 7.499 1.00 98.38 81 ILE A O 1
ATOM 662 N N . ASP A 1 82 ? -3.976 -0.652 9.016 1.00 98.06 82 ASP A N 1
ATOM 663 C CA . ASP A 1 82 ? -3.392 -1.650 8.127 1.00 98.06 82 ASP A CA 1
ATOM 664 C C . ASP A 1 82 ? -3.344 -3.028 8.810 1.00 98.06 82 ASP A C 1
ATOM 666 O O . ASP A 1 82 ? -2.286 -3.506 9.237 1.00 98.06 82 ASP A O 1
ATOM 670 N N . PRO A 1 83 ? -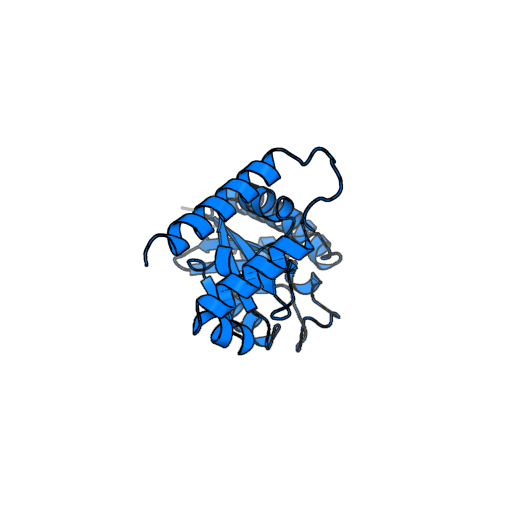4.502 -3.702 8.920 1.00 97.56 83 PRO A N 1
ATOM 671 C CA . PRO A 1 83 ? -4.586 -5.006 9.570 1.00 97.56 83 PRO A CA 1
ATOM 672 C C . PRO A 1 83 ? -3.899 -6.094 8.741 1.00 97.56 83 PRO A C 1
ATOM 674 O O . PRO A 1 83 ? -3.442 -7.104 9.264 1.00 97.56 83 PRO A O 1
ATOM 677 N N . THR A 1 84 ? -3.842 -5.889 7.424 1.00 97.62 84 THR A N 1
ATOM 678 C CA . THR A 1 84 ? -3.471 -6.913 6.443 1.00 97.62 84 THR A CA 1
ATOM 679 C C . THR A 1 84 ? -2.013 -6.856 5.994 1.00 97.62 84 THR A C 1
ATOM 681 O O . THR A 1 84 ? -1.618 -7.688 5.183 1.00 97.62 84 THR A O 1
ATOM 684 N N . ILE A 1 85 ? -1.179 -5.950 6.525 1.00 95.88 85 ILE A N 1
ATOM 685 C CA . ILE A 1 85 ? 0.267 -5.895 6.218 1.00 95.88 85 ILE A CA 1
ATOM 686 C C . ILE A 1 85 ? 0.979 -7.230 6.455 1.00 95.88 85 ILE A C 1
ATOM 688 O O . ILE A 1 85 ? 1.911 -7.601 5.742 1.00 95.88 85 ILE A O 1
ATOM 692 N N . ILE A 1 86 ? 0.477 -8.012 7.405 1.00 94.50 86 ILE A N 1
ATOM 693 C CA . ILE A 1 86 ? 0.935 -9.370 7.696 1.00 94.50 86 ILE A CA 1
ATOM 694 C C . ILE A 1 86 ? 0.774 -10.352 6.531 1.00 94.50 86 ILE A C 1
ATOM 696 O O . ILE A 1 86 ? 1.313 -11.451 6.607 1.00 94.50 86 ILE A O 1
ATOM 700 N N . GLN A 1 87 ? 0.119 -9.991 5.422 1.00 92.88 87 GLN A N 1
ATOM 701 C CA . GLN A 1 87 ? 0.169 -10.797 4.196 1.00 92.88 87 GLN A CA 1
ATOM 702 C C . GLN A 1 87 ? 1.598 -10.989 3.667 1.00 92.88 87 GLN A C 1
ATOM 704 O O . GLN A 1 87 ? 1.861 -11.942 2.936 1.00 92.88 87 GLN A O 1
ATOM 709 N N . PHE A 1 88 ? 2.520 -10.105 4.057 1.00 91.62 88 PHE A N 1
ATOM 710 C CA . PHE A 1 88 ? 3.942 -10.205 3.745 1.00 91.62 88 PHE A CA 1
ATOM 711 C C . PHE A 1 88 ? 4.733 -11.020 4.779 1.00 91.62 88 PHE A C 1
ATOM 713 O O . PHE A 1 88 ? 5.936 -11.222 4.605 1.00 91.62 88 PHE A O 1
ATOM 720 N N . LYS A 1 89 ? 4.093 -11.517 5.845 1.00 85.94 89 LYS A N 1
ATOM 721 C CA . LYS A 1 89 ? 4.729 -12.393 6.835 1.00 85.94 89 LYS A CA 1
ATOM 722 C C . LYS A 1 89 ? 5.171 -13.696 6.166 1.00 85.94 89 LYS A C 1
ATOM 724 O O . LYS A 1 89 ? 4.445 -14.254 5.346 1.00 85.94 89 LYS A O 1
ATOM 729 N N . ASN A 1 90 ? 6.350 -14.193 6.540 1.00 76.50 90 ASN A N 1
ATOM 730 C CA . ASN A 1 90 ? 6.959 -15.414 5.990 1.00 76.50 90 ASN A CA 1
ATOM 731 C C . ASN A 1 90 ? 7.187 -15.364 4.472 1.00 76.50 90 ASN A C 1
ATOM 733 O O . ASN A 1 90 ? 7.140 -16.386 3.789 1.00 76.50 90 ASN A O 1
ATOM 737 N N . THR A 1 91 ? 7.420 -14.171 3.937 1.00 79.12 91 THR A N 1
ATOM 738 C CA . THR A 1 91 ? 7.830 -13.999 2.549 1.00 79.12 91 THR A CA 1
ATOM 739 C C . THR A 1 91 ? 9.245 -13.437 2.500 1.00 79.12 91 THR A C 1
ATOM 741 O O . THR A 1 91 ? 9.690 -12.769 3.431 1.00 79.12 91 THR A O 1
ATOM 744 N N . GLU A 1 92 ? 9.930 -13.608 1.371 1.00 81.00 92 GLU A N 1
ATOM 745 C CA . GLU A 1 92 ? 11.232 -12.974 1.101 1.00 81.00 92 GLU A CA 1
ATOM 746 C C . GLU A 1 92 ? 11.156 -11.432 1.036 1.00 81.00 92 GLU A C 1
ATOM 748 O O . GLU A 1 92 ? 12.136 -10.738 0.752 1.00 81.00 92 GLU A O 1
ATOM 753 N N . TRP A 1 93 ? 9.970 -10.854 1.248 1.00 79.81 93 TRP A N 1
ATOM 754 C CA . TRP A 1 93 ? 9.787 -9.414 1.253 1.00 79.81 93 TRP A CA 1
ATOM 755 C C . TRP A 1 93 ? 10.263 -8.748 2.538 1.00 79.81 93 TRP A C 1
ATOM 757 O O . TRP A 1 93 ? 10.634 -7.576 2.471 1.00 79.81 93 TRP A O 1
ATOM 767 N N . SER A 1 94 ? 10.261 -9.466 3.662 1.00 78.88 94 SER A N 1
ATOM 768 C CA . SER A 1 94 ? 10.426 -8.897 4.998 1.00 78.88 94 SER A CA 1
ATOM 769 C C . SER A 1 94 ? 11.723 -9.327 5.674 1.00 78.88 94 SER A C 1
ATOM 771 O O . SER A 1 94 ? 12.017 -10.517 5.735 1.00 78.88 94 SER A O 1
ATOM 773 N N . SER A 1 95 ? 12.450 -8.379 6.262 1.00 78.94 95 SER A N 1
ATOM 774 C CA . SER A 1 95 ? 13.635 -8.648 7.097 1.00 78.94 95 SER A CA 1
ATOM 775 C C . SER A 1 95 ? 13.330 -8.764 8.597 1.00 78.94 95 SER A C 1
ATOM 777 O O . SER A 1 95 ? 14.209 -9.120 9.380 1.00 78.94 95 SER A O 1
ATOM 779 N N . LYS A 1 96 ? 12.104 -8.427 9.013 1.00 83.06 96 LYS A N 1
ATOM 780 C CA . LYS A 1 96 ? 11.656 -8.382 10.412 1.00 83.06 96 LYS A CA 1
ATOM 781 C C . LYS A 1 96 ? 10.266 -9.012 10.551 1.00 83.06 96 LYS A C 1
ATOM 783 O O . LYS A 1 96 ? 9.539 -9.069 9.556 1.00 83.06 96 LYS A O 1
ATOM 788 N N . PRO A 1 97 ? 9.873 -9.443 11.765 1.00 85.50 97 PRO A N 1
ATOM 789 C CA . PRO A 1 97 ? 8.497 -9.827 12.050 1.00 85.50 97 PRO A CA 1
ATOM 790 C C . PRO A 1 97 ? 7.511 -8.733 11.632 1.00 85.50 97 PRO A C 1
ATOM 792 O O . PRO A 1 97 ? 7.774 -7.542 11.817 1.00 85.50 97 PRO A O 1
ATOM 795 N N . ILE A 1 98 ? 6.382 -9.156 11.064 1.00 91.69 98 ILE A N 1
ATOM 796 C CA . ILE A 1 98 ? 5.300 -8.268 10.651 1.00 91.69 98 ILE A CA 1
ATOM 797 C C . ILE A 1 98 ? 4.095 -8.523 11.548 1.00 91.69 98 ILE A C 1
ATOM 799 O O . ILE A 1 98 ? 3.692 -9.673 11.719 1.00 91.69 98 ILE A O 1
ATOM 803 N N . GLU A 1 99 ? 3.519 -7.440 12.055 1.00 92.88 99 GLU A N 1
ATOM 804 C CA . GLU A 1 99 ? 2.335 -7.398 12.903 1.00 92.88 99 GLU A CA 1
ATOM 805 C C . GLU A 1 99 ? 1.314 -6.435 12.278 1.00 92.88 99 GLU A C 1
ATOM 807 O O . GLU A 1 99 ? 1.712 -5.521 11.546 1.00 92.88 99 GLU A O 1
ATOM 812 N N . PRO A 1 100 ? 0.007 -6.618 12.531 1.00 96.38 100 PRO A N 1
ATOM 813 C CA . PRO A 1 100 ? -1.018 -5.666 12.110 1.00 96.38 100 PRO A CA 1
ATOM 814 C C . PRO A 1 100 ? -0.695 -4.256 12.616 1.00 96.38 100 PRO A C 1
ATOM 816 O O . PRO A 1 100 ? -0.290 -4.087 13.768 1.00 96.38 100 PRO A O 1
ATOM 819 N N . PHE A 1 101 ? -0.888 -3.234 11.782 1.00 96.88 101 PHE A N 1
ATOM 820 C CA . PHE A 1 101 ? -0.526 -1.866 12.142 1.00 96.88 101 PHE A CA 1
ATOM 821 C C . PHE A 1 101 ? -1.756 -0.980 12.351 1.00 96.88 101 PHE A C 1
ATOM 823 O O . PHE A 1 101 ? -2.622 -0.866 11.485 1.00 96.88 101 PHE A O 1
ATOM 830 N N . PHE A 1 102 ? -1.788 -0.293 13.493 1.00 96.56 102 PHE A N 1
ATOM 831 C CA . PHE A 1 102 ? -2.813 0.684 13.856 1.00 96.56 102 PHE A CA 1
ATOM 832 C C . PHE A 1 102 ? -2.151 1.816 14.640 1.00 96.56 102 PHE A C 1
ATOM 834 O O . PHE A 1 102 ? -1.841 1.630 15.819 1.00 96.56 102 PHE A O 1
ATOM 841 N N . GLY A 1 103 ? -1.912 2.965 14.019 1.00 95.62 103 GLY A N 1
ATOM 842 C CA . GLY A 1 103 ? -1.123 4.020 14.661 1.00 95.62 103 GLY A CA 1
ATOM 843 C C . GLY A 1 103 ? -0.840 5.201 13.749 1.00 95.62 103 GLY A C 1
ATOM 844 O O . GLY A 1 103 ? -1.495 5.369 12.720 1.00 95.62 103 GLY A O 1
ATOM 845 N N . GLU A 1 104 ? 0.133 6.034 14.102 1.00 96.62 104 GLU A N 1
ATOM 846 C CA . GLU A 1 104 ? 0.405 7.245 13.333 1.00 96.62 104 GLU A CA 1
ATOM 847 C C . GLU A 1 104 ? 1.054 6.951 11.974 1.00 96.62 104 GLU A C 1
ATOM 849 O O . GLU A 1 104 ? 1.884 6.052 11.811 1.00 96.62 104 GLU A O 1
ATOM 854 N N . ARG A 1 105 ? 0.752 7.792 10.977 1.00 96.44 105 ARG A N 1
ATOM 855 C CA . ARG A 1 105 ? 1.335 7.684 9.631 1.00 96.44 105 ARG A CA 1
ATOM 856 C C . ARG A 1 105 ? 2.863 7.654 9.646 1.00 96.44 105 ARG A C 1
ATOM 858 O O . ARG A 1 105 ? 3.459 6.899 8.883 1.00 96.44 105 ARG A O 1
ATOM 865 N N . LYS A 1 106 ? 3.510 8.491 10.462 1.00 95.94 106 LYS A N 1
ATOM 866 C CA . LYS A 1 106 ? 4.981 8.575 10.497 1.00 95.94 106 LYS A CA 1
ATOM 867 C C . LYS A 1 106 ? 5.603 7.273 11.001 1.00 95.94 106 LYS A C 1
ATOM 869 O O . LYS A 1 106 ? 6.575 6.797 10.417 1.00 95.94 106 LYS A O 1
ATOM 874 N N . GLU A 1 107 ? 5.007 6.680 12.029 1.00 96.69 107 GLU A N 1
ATOM 875 C CA . GLU A 1 107 ? 5.421 5.391 12.584 1.00 96.69 107 GLU A CA 1
ATOM 876 C C . GLU A 1 107 ? 5.234 4.272 11.561 1.00 96.69 107 GLU A C 1
ATOM 878 O O . GLU A 1 107 ? 6.155 3.490 11.340 1.00 96.69 107 GLU A O 1
ATOM 883 N N . TRP A 1 108 ? 4.102 4.253 10.851 1.00 97.06 108 TRP A N 1
ATOM 884 C CA . TRP A 1 108 ? 3.859 3.286 9.777 1.00 97.06 108 TRP A CA 1
ATOM 885 C C . TRP A 1 108 ? 4.876 3.413 8.637 1.00 97.06 108 TRP A C 1
ATOM 887 O O . TRP A 1 108 ? 5.397 2.422 8.135 1.00 97.06 108 TRP A O 1
ATOM 897 N N . GLN A 1 109 ? 5.221 4.637 8.232 1.00 96.44 109 GLN A N 1
ATOM 898 C CA . GLN A 1 109 ? 6.236 4.862 7.198 1.00 96.44 109 GLN A CA 1
ATOM 899 C C . GLN A 1 109 ? 7.619 4.369 7.640 1.00 96.44 109 GLN A C 1
ATOM 901 O O . GLN A 1 109 ? 8.330 3.734 6.856 1.00 96.44 109 GLN A O 1
ATOM 906 N N . TYR A 1 110 ? 7.991 4.623 8.896 1.00 95.00 110 TYR A N 1
ATOM 907 C CA . TYR A 1 110 ? 9.215 4.083 9.484 1.00 95.00 110 TYR A CA 1
ATOM 908 C C . TYR A 1 110 ? 9.178 2.550 9.541 1.00 95.00 110 TYR A C 1
ATOM 910 O O . TYR A 1 110 ? 10.154 1.891 9.179 1.00 95.00 110 TYR A O 1
ATOM 918 N N . TYR A 1 111 ? 8.041 1.977 9.931 1.00 94.44 111 TYR A N 1
ATOM 919 C CA . TYR A 1 111 ? 7.795 0.541 9.977 1.00 94.44 111 TYR A CA 1
ATOM 920 C C . TYR A 1 111 ? 7.994 -0.121 8.605 1.00 94.44 111 TYR A C 1
ATOM 922 O O . TYR A 1 111 ? 8.815 -1.031 8.476 1.00 94.44 111 TYR A O 1
ATOM 930 N N . LEU A 1 112 ? 7.360 0.410 7.551 1.00 95.06 112 LEU A N 1
ATOM 931 C CA . LEU A 1 112 ? 7.532 -0.068 6.174 1.00 95.06 112 LEU A CA 1
ATOM 932 C C . LEU A 1 112 ? 8.994 -0.022 5.719 1.00 95.06 112 LEU A C 1
ATOM 934 O O . LEU A 1 112 ? 9.497 -0.998 5.161 1.00 95.06 112 LEU A O 1
ATOM 938 N N . LYS A 1 113 ? 9.692 1.093 5.977 1.00 93.12 113 LYS A N 1
ATOM 939 C CA . LYS A 1 113 ? 11.107 1.252 5.606 1.00 93.12 113 LYS A CA 1
ATOM 940 C C . LYS A 1 113 ? 11.991 0.186 6.257 1.00 93.12 113 LYS A C 1
ATOM 942 O O . LYS A 1 113 ? 12.943 -0.276 5.639 1.00 93.12 113 LYS A O 1
ATOM 947 N N . ASN A 1 114 ? 11.680 -0.199 7.492 1.00 91.62 114 ASN A N 1
ATOM 948 C CA . ASN A 1 114 ? 12.446 -1.191 8.240 1.00 91.62 114 ASN A CA 1
ATOM 949 C C . ASN A 1 114 ? 12.171 -2.636 7.819 1.00 91.62 114 ASN A C 1
ATOM 951 O O . ASN A 1 114 ? 13.063 -3.469 7.957 1.00 91.62 114 ASN A O 1
ATOM 955 N N . ILE A 1 115 ? 10.959 -2.934 7.349 1.00 92.06 115 ILE A N 1
ATOM 956 C CA . ILE A 1 115 ? 10.565 -4.284 6.925 1.00 92.06 115 ILE A CA 1
ATOM 957 C C . ILE A 1 115 ? 11.029 -4.576 5.503 1.00 92.06 115 ILE A C 1
ATOM 959 O O . ILE A 1 115 ? 11.590 -5.640 5.246 1.00 92.06 115 ILE A O 1
ATOM 963 N N . PHE A 1 116 ? 10.820 -3.634 4.584 1.00 92.38 116 PHE A N 1
ATOM 964 C CA . PHE A 1 116 ? 11.088 -3.810 3.157 1.00 92.38 116 PHE A CA 1
ATOM 965 C C . PHE A 1 116 ? 12.427 -3.170 2.765 1.00 92.38 116 PHE A C 1
ATOM 967 O O . PHE A 1 116 ? 12.499 -2.277 1.914 1.00 92.38 116 PHE A O 1
ATOM 974 N N . LEU A 1 117 ? 13.509 -3.625 3.405 1.00 89.06 117 LEU A N 1
ATOM 975 C CA . LEU A 1 117 ? 14.863 -3.137 3.126 1.00 89.06 117 LEU A CA 1
ATOM 976 C C . LEU A 1 117 ? 15.227 -3.335 1.649 1.00 89.06 117 LEU A C 1
ATOM 978 O O . LEU A 1 117 ? 14.897 -4.353 1.043 1.00 89.06 117 LEU A O 1
ATOM 982 N N . ASN A 1 118 ? 15.926 -2.356 1.070 1.00 89.38 118 ASN A N 1
ATOM 983 C CA . ASN A 1 118 ? 16.369 -2.347 -0.333 1.00 89.38 118 ASN A CA 1
ATOM 984 C C . ASN A 1 118 ? 15.251 -2.464 -1.392 1.00 89.38 118 ASN A C 1
ATOM 986 O O . ASN A 1 118 ? 15.545 -2.622 -2.577 1.00 89.38 118 ASN A O 1
ATOM 990 N N . LYS A 1 119 ? 13.979 -2.331 -0.999 1.00 93.69 119 LYS A N 1
ATOM 991 C CA . LYS A 1 119 ? 12.831 -2.250 -1.910 1.00 93.69 119 LYS A CA 1
ATOM 992 C C . LYS A 1 119 ? 12.470 -0.795 -2.175 1.00 93.69 119 LYS A C 1
ATOM 994 O O . LYS A 1 119 ? 12.580 0.045 -1.280 1.00 93.69 119 LYS A O 1
ATOM 999 N N . LEU A 1 120 ? 12.013 -0.495 -3.386 1.00 95.44 120 LEU A N 1
ATOM 1000 C CA . LEU A 1 120 ? 11.381 0.793 -3.671 1.00 95.44 120 LEU A CA 1
ATOM 1001 C C . LEU A 1 120 ? 9.941 0.718 -3.179 1.00 95.44 120 LEU A C 1
ATOM 1003 O O . LEU A 1 120 ? 9.225 -0.213 -3.536 1.00 95.44 120 LEU A O 1
ATOM 1007 N N . ILE A 1 121 ? 9.533 1.696 -2.373 1.00 96.19 121 ILE A N 1
ATOM 1008 C CA . ILE A 1 121 ? 8.174 1.790 -1.841 1.00 96.19 121 ILE A CA 1
ATOM 1009 C C . ILE A 1 121 ? 7.627 3.167 -2.190 1.00 96.19 121 ILE A C 1
ATOM 1011 O O . ILE A 1 121 ? 8.189 4.183 -1.762 1.00 96.19 121 ILE A O 1
ATOM 1015 N N . ILE A 1 122 ? 6.520 3.192 -2.927 1.00 96.19 122 ILE A N 1
ATOM 1016 C CA . ILE A 1 122 ? 5.807 4.417 -3.286 1.00 96.19 122 ILE A CA 1
ATOM 1017 C C . ILE A 1 122 ? 4.366 4.325 -2.789 1.00 96.19 122 ILE A C 1
ATOM 1019 O O . ILE A 1 122 ? 3.720 3.285 -2.907 1.00 96.19 122 ILE A O 1
ATOM 1023 N N . LEU A 1 123 ? 3.865 5.419 -2.219 1.00 96.94 123 LEU A N 1
ATOM 1024 C CA . LEU A 1 123 ? 2.492 5.543 -1.749 1.00 96.94 123 LEU A CA 1
ATOM 1025 C C . LEU A 1 123 ? 1.716 6.505 -2.636 1.00 96.94 123 LEU A C 1
ATOM 1027 O O . LEU A 1 123 ? 2.092 7.674 -2.762 1.00 96.94 123 LEU A O 1
ATOM 1031 N N . LYS A 1 124 ? 0.572 6.047 -3.136 1.00 96.31 124 LYS A N 1
ATOM 1032 C CA . LYS A 1 124 ? -0.399 6.867 -3.858 1.00 96.31 124 LYS A CA 1
ATOM 1033 C C . LYS A 1 124 ? -1.664 7.018 -3.031 1.00 96.31 124 LYS A C 1
ATOM 1035 O O . LYS A 1 124 ? -2.192 6.039 -2.513 1.00 96.31 124 LYS A O 1
ATOM 1040 N N . LYS A 1 125 ? -2.147 8.249 -2.900 1.00 97.00 125 LYS A N 1
ATOM 1041 C CA . LYS A 1 125 ? -3.398 8.548 -2.196 1.00 97.00 125 LYS A CA 1
ATOM 1042 C C . LYS A 1 125 ? -4.569 8.501 -3.163 1.00 97.00 125 LYS A C 1
ATOM 1044 O O . LYS A 1 125 ? -4.451 8.981 -4.290 1.00 97.00 125 LYS A O 1
ATOM 1049 N N . TYR A 1 126 ? -5.698 7.995 -2.688 1.00 96.94 126 TYR A N 1
ATOM 1050 C CA . TYR A 1 126 ? -6.954 7.966 -3.422 1.00 96.94 126 TYR A CA 1
ATOM 1051 C C . TYR A 1 126 ? -8.089 8.456 -2.528 1.00 96.94 126 TYR A C 1
ATOM 1053 O O . TYR A 1 126 ? -8.118 8.099 -1.350 1.00 96.94 126 TYR A O 1
ATOM 1061 N N . PRO A 1 127 ? -9.066 9.194 -3.080 1.00 96.69 127 PRO A N 1
ATOM 1062 C CA . PRO A 1 127 ? -10.226 9.641 -2.312 1.00 96.69 127 PRO A CA 1
ATOM 1063 C C . PRO A 1 127 ? -11.053 8.498 -1.706 1.00 96.69 127 PRO A C 1
ATOM 1065 O O . PRO A 1 127 ? -11.733 8.708 -0.711 1.00 96.69 127 PRO A O 1
ATOM 1068 N N . SER A 1 128 ? -11.010 7.295 -2.289 1.00 96.12 128 SER A N 1
ATOM 1069 C CA . SER A 1 128 ? -11.734 6.124 -1.787 1.00 96.12 128 SER A CA 1
ATOM 1070 C C . SER A 1 128 ? -11.013 4.815 -2.105 1.00 96.12 128 SER A C 1
ATOM 1072 O O . SER A 1 128 ? -10.212 4.742 -3.045 1.00 96.12 128 SER A O 1
ATOM 1074 N N . SER A 1 129 ? -11.332 3.768 -1.341 1.00 95.56 129 SER A N 1
ATOM 1075 C CA . SER A 1 129 ? -10.842 2.404 -1.566 1.00 95.56 129 SER A CA 1
ATOM 1076 C C . SER A 1 129 ? -11.263 1.865 -2.935 1.00 95.56 129 SER A C 1
ATOM 1078 O O . SER A 1 129 ? -10.436 1.304 -3.645 1.00 95.56 129 SER A O 1
ATOM 1080 N N . ASN A 1 130 ? -12.496 2.141 -3.373 1.00 94.62 130 ASN A N 1
ATOM 1081 C CA . ASN A 1 130 ? -12.991 1.743 -4.691 1.00 94.62 130 ASN A CA 1
ATOM 1082 C C . ASN A 1 130 ? -12.177 2.371 -5.839 1.00 94.62 130 ASN A C 1
ATOM 1084 O O . ASN A 1 130 ? -11.823 1.690 -6.799 1.00 94.62 130 ASN A O 1
ATOM 1088 N N . LEU A 1 131 ? -11.824 3.661 -5.750 1.00 94.81 131 LEU A N 1
ATOM 1089 C CA . LEU A 1 131 ? -10.959 4.296 -6.754 1.00 94.81 131 LEU A CA 1
ATOM 1090 C C . LEU A 1 131 ? -9.547 3.705 -6.745 1.00 94.81 131 LEU A C 1
ATOM 1092 O O . LEU A 1 131 ? -8.975 3.487 -7.813 1.00 94.81 131 LEU A O 1
ATOM 1096 N N . ALA A 1 132 ? -9.001 3.419 -5.561 1.00 94.88 132 ALA A N 1
ATOM 1097 C CA . ALA A 1 132 ? -7.707 2.761 -5.434 1.00 94.88 132 ALA A CA 1
ATOM 1098 C C . ALA A 1 132 ? -7.725 1.361 -6.058 1.00 94.88 132 ALA A C 1
ATOM 1100 O O . ALA A 1 132 ? -6.856 1.042 -6.862 1.00 94.88 132 ALA A O 1
ATOM 1101 N N . LYS A 1 133 ? -8.748 0.558 -5.753 1.00 92.31 133 LYS A N 1
ATOM 1102 C CA . LYS A 1 133 ? -8.950 -0.783 -6.305 1.00 92.31 133 LYS A CA 1
ATOM 1103 C C . LYS A 1 133 ? -9.093 -0.754 -7.822 1.00 92.31 133 LYS A C 1
ATOM 1105 O O . LYS A 1 133 ? -8.338 -1.424 -8.510 1.00 92.31 133 LYS A O 1
ATOM 1110 N N . ASN A 1 134 ? -9.974 0.093 -8.355 1.00 90.31 134 ASN A N 1
ATOM 1111 C CA . ASN A 1 134 ? -10.138 0.249 -9.802 1.00 90.31 134 ASN A CA 1
ATOM 1112 C C . ASN A 1 134 ? -8.851 0.704 -10.488 1.00 90.31 134 ASN A C 1
ATOM 1114 O O . ASN A 1 134 ? -8.598 0.328 -11.627 1.00 90.31 134 ASN A O 1
ATOM 1118 N N . PHE A 1 135 ? -8.033 1.522 -9.832 1.00 89.81 135 PHE A N 1
ATOM 1119 C CA . PHE A 1 135 ? -6.709 1.820 -10.347 1.00 89.81 135 PHE A CA 1
ATOM 1120 C C . PHE A 1 135 ? -5.868 0.538 -10.336 1.00 89.81 135 PHE A C 1
ATOM 1122 O O . PHE A 1 135 ? -5.497 0.063 -11.401 1.00 89.81 135 PHE A O 1
ATOM 1129 N N . MET A 1 136 ? -5.634 -0.050 -9.163 1.00 89.56 136 MET A N 1
ATOM 1130 C CA . MET A 1 136 ? -4.668 -1.126 -8.915 1.00 89.56 136 MET A CA 1
ATOM 1131 C C . MET A 1 136 ? -4.990 -2.445 -9.636 1.00 89.56 136 MET A C 1
ATOM 1133 O O . MET A 1 136 ? -4.076 -3.032 -10.207 1.00 89.56 136 MET A O 1
ATOM 1137 N N . ASP A 1 137 ? -6.257 -2.862 -9.710 1.00 83.19 137 ASP A N 1
ATOM 1138 C CA . ASP A 1 137 ? -6.691 -4.088 -10.407 1.00 83.19 137 ASP A CA 1
ATOM 1139 C C . ASP A 1 137 ? -6.496 -4.003 -11.934 1.00 83.19 137 ASP A C 1
ATOM 1141 O O . ASP A 1 137 ? -6.457 -5.019 -12.625 1.00 83.19 137 ASP A O 1
ATOM 1145 N N . ASN A 1 138 ? -6.357 -2.791 -12.484 1.00 72.31 138 ASN A N 1
ATOM 1146 C CA . ASN A 1 138 ? -6.284 -2.550 -13.926 1.00 72.31 138 ASN A CA 1
ATOM 1147 C C . ASN A 1 138 ? -4.855 -2.305 -14.458 1.00 72.31 138 ASN A C 1
ATOM 1149 O O . ASN A 1 138 ? -4.692 -1.926 -15.625 1.00 72.31 138 ASN A O 1
ATOM 1153 N N . PHE A 1 139 ? -3.802 -2.499 -13.653 1.00 71.62 139 PHE A N 1
ATOM 1154 C CA . PHE A 1 139 ? -2.416 -2.432 -14.141 1.00 71.62 139 PHE A CA 1
ATOM 1155 C C . PHE A 1 139 ? -1.894 -3.820 -14.515 1.00 71.62 139 PHE A C 1
ATOM 1157 O O . PHE A 1 139 ? -1.672 -4.660 -13.654 1.00 71.62 139 PHE A O 1
ATOM 1164 N N . LEU A 1 140 ? -1.631 -4.037 -15.811 1.00 67.31 140 LEU A N 1
ATOM 1165 C CA . LEU A 1 140 ? -0.827 -5.179 -16.280 1.00 67.31 140 LEU A CA 1
ATOM 1166 C C . LEU A 1 140 ? 0.639 -5.073 -15.831 1.00 67.31 140 LEU A C 1
ATOM 1168 O O . LEU A 1 140 ? 1.305 -6.080 -15.626 1.00 67.31 140 LEU A O 1
ATOM 1172 N N . PHE A 1 141 ? 1.128 -3.840 -15.727 1.00 74.44 141 PHE A N 1
ATOM 1173 C CA . PHE A 1 141 ? 2.463 -3.463 -15.287 1.00 74.44 141 PHE A CA 1
ATOM 1174 C C . PHE A 1 141 ? 2.388 -2.043 -14.730 1.00 74.44 141 PHE A C 1
ATOM 1176 O O . PHE A 1 141 ? 1.495 -1.284 -15.121 1.00 74.44 141 PHE A O 1
ATOM 1183 N N . ALA A 1 142 ? 3.304 -1.678 -13.839 1.00 83.44 142 ALA A N 1
ATOM 1184 C CA . ALA A 1 142 ? 3.395 -0.315 -13.330 1.00 83.44 142 ALA A CA 1
ATOM 1185 C C . ALA A 1 142 ? 4.866 0.067 -13.187 1.00 83.44 142 ALA A C 1
ATOM 1187 O O . ALA A 1 142 ? 5.640 -0.626 -12.519 1.00 83.44 142 ALA A O 1
ATOM 1188 N N . LEU A 1 143 ? 5.251 1.163 -13.830 1.00 85.75 143 LEU A N 1
ATOM 1189 C CA . LEU A 1 143 ? 6.632 1.618 -13.845 1.00 85.75 143 LEU A CA 1
ATOM 1190 C C . LEU A 1 143 ? 6.848 2.589 -12.687 1.00 85.75 143 LEU A C 1
ATOM 1192 O O . LEU A 1 143 ? 5.973 3.412 -12.418 1.00 85.75 143 LEU A O 1
ATOM 1196 N N . PRO A 1 144 ? 8.022 2.599 -12.035 1.00 87.88 144 PRO A N 1
ATOM 1197 C CA . PRO A 1 144 ? 8.340 3.626 -11.045 1.00 87.88 144 PRO A CA 1
ATOM 1198 C C . PRO A 1 144 ? 8.138 5.064 -11.560 1.00 87.88 144 PRO A C 1
ATOM 1200 O O . PRO A 1 144 ? 7.815 5.966 -10.787 1.00 87.88 144 PRO A O 1
ATOM 1203 N N . SER A 1 145 ? 8.292 5.295 -12.872 1.00 85.12 145 SER A N 1
ATOM 1204 C CA . SER A 1 145 ? 8.062 6.596 -13.515 1.00 85.12 145 SER A CA 1
ATOM 1205 C C . SER A 1 145 ? 6.614 7.070 -13.491 1.00 85.12 145 SER A C 1
ATOM 1207 O O . SER A 1 145 ? 6.400 8.285 -13.486 1.00 85.12 145 SER A O 1
ATOM 1209 N N . ASP A 1 146 ? 5.640 6.159 -13.444 1.00 85.00 146 ASP A N 1
ATOM 1210 C CA . ASP A 1 146 ? 4.213 6.496 -13.347 1.00 85.00 146 ASP A CA 1
ATOM 1211 C C . ASP A 1 146 ? 3.893 7.247 -12.041 1.00 85.00 146 ASP A C 1
ATOM 1213 O O . ASP A 1 146 ? 2.885 7.948 -11.946 1.00 85.00 146 ASP A O 1
ATOM 1217 N N . PHE A 1 147 ? 4.775 7.135 -11.042 1.00 88.75 147 PHE A N 1
ATOM 1218 C CA . PHE A 1 147 ? 4.557 7.600 -9.674 1.00 88.75 147 PHE A CA 1
ATOM 1219 C C . PHE A 1 147 ? 5.560 8.677 -9.222 1.00 88.75 147 PHE A C 1
ATOM 1221 O O . PHE A 1 147 ? 5.766 8.878 -8.026 1.00 88.75 147 PHE A O 1
ATOM 1228 N N . LYS A 1 148 ? 6.197 9.410 -10.150 1.00 82.88 148 LYS A N 1
ATOM 1229 C CA . LYS A 1 148 ? 7.239 10.417 -9.822 1.00 82.88 148 LYS A CA 1
ATOM 1230 C C . LYS A 1 148 ? 6.801 11.505 -8.836 1.00 82.88 148 LYS A C 1
ATOM 1232 O O . LYS A 1 148 ? 7.641 12.036 -8.117 1.00 82.88 148 LYS A O 1
ATOM 1237 N N . ASN A 1 149 ? 5.510 11.827 -8.816 1.00 87.06 149 ASN A N 1
ATOM 1238 C CA . ASN A 1 149 ? 4.932 12.866 -7.957 1.00 87.06 149 ASN A CA 1
ATOM 1239 C C . ASN A 1 149 ? 4.254 12.294 -6.700 1.00 87.06 149 ASN A C 1
ATOM 1241 O O . ASN A 1 149 ? 3.649 13.041 -5.931 1.00 87.06 149 ASN A O 1
ATOM 1245 N N . ASP A 1 150 ? 4.306 10.976 -6.512 1.00 94.69 150 ASP A N 1
ATOM 1246 C CA . ASP A 1 150 ? 3.733 10.294 -5.358 1.00 94.69 150 ASP A CA 1
ATOM 1247 C C . ASP A 1 150 ? 4.760 10.201 -4.209 1.00 94.69 150 ASP A C 1
ATOM 1249 O O . ASP A 1 150 ? 5.899 10.666 -4.299 1.00 94.69 150 ASP A O 1
ATOM 1253 N N . ILE A 1 151 ? 4.349 9.655 -3.064 1.00 95.31 151 ILE A N 1
ATOM 1254 C CA . ILE A 1 151 ? 5.143 9.723 -1.830 1.00 95.31 151 ILE A CA 1
ATOM 1255 C C . ILE A 1 151 ? 6.128 8.555 -1.783 1.00 95.31 151 ILE A C 1
ATOM 1257 O O . ILE A 1 151 ? 5.719 7.409 -1.613 1.00 95.31 151 ILE A O 1
ATOM 1261 N N . LEU A 1 152 ? 7.427 8.839 -1.849 1.00 95.12 152 LEU A N 1
ATOM 1262 C CA . LEU A 1 152 ? 8.471 7.826 -1.684 1.00 95.12 152 LEU A CA 1
ATOM 1263 C C . LEU A 1 152 ? 8.770 7.554 -0.206 1.00 95.12 152 LEU A C 1
ATOM 1265 O O . LEU A 1 152 ? 9.043 8.482 0.554 1.00 95.12 152 LEU A O 1
ATOM 1269 N N . ILE A 1 153 ? 8.780 6.277 0.183 1.00 95.44 153 ILE A N 1
ATOM 1270 C CA . ILE A 1 153 ? 9.162 5.836 1.538 1.00 95.44 153 ILE A CA 1
ATOM 1271 C C . ILE A 1 153 ? 10.602 5.345 1.586 1.00 95.44 153 ILE A C 1
ATOM 1273 O O . ILE A 1 153 ? 11.328 5.645 2.534 1.00 95.44 153 ILE A O 1
ATOM 1277 N N . ASN A 1 154 ? 11.032 4.616 0.557 1.00 91.62 154 ASN A N 1
ATOM 1278 C CA . ASN A 1 154 ? 12.396 4.119 0.457 1.00 91.62 154 ASN A CA 1
ATOM 1279 C C . ASN A 1 154 ? 12.938 4.287 -0.963 1.00 91.62 154 ASN A C 1
ATOM 1281 O O . ASN A 1 154 ? 12.191 4.140 -1.930 1.00 91.62 154 ASN A O 1
ATOM 1285 N N . LYS A 1 155 ? 14.234 4.585 -1.073 1.00 91.38 155 LYS A N 1
ATOM 1286 C CA . LYS A 1 155 ? 14.950 4.789 -2.336 1.00 91.38 155 LYS A CA 1
ATOM 1287 C C . LYS A 1 155 ? 16.133 3.824 -2.386 1.00 91.38 155 LYS A C 1
ATOM 1289 O O . LYS A 1 155 ? 17.181 4.116 -1.820 1.00 91.38 155 LYS A O 1
ATOM 1294 N N . PRO A 1 156 ? 15.977 2.643 -2.991 1.00 93.38 156 PRO A N 1
ATOM 1295 C CA . PRO A 1 156 ? 17.107 1.747 -3.169 1.00 93.38 156 PRO A CA 1
ATOM 1296 C C . PRO A 1 156 ? 18.085 2.309 -4.209 1.00 93.38 156 PRO A C 1
ATOM 1298 O O . PRO A 1 156 ? 17.678 3.001 -5.143 1.00 93.38 156 PRO A O 1
ATOM 1301 N N . MET A 1 157 ? 19.365 1.943 -4.094 1.00 92.69 157 MET A N 1
ATOM 1302 C CA . MET A 1 157 ? 20.443 2.432 -4.969 1.00 92.69 157 MET A CA 1
ATOM 1303 C C . MET A 1 157 ? 20.140 2.288 -6.466 1.00 92.69 157 MET A C 1
ATOM 1305 O O . MET A 1 157 ? 20.519 3.143 -7.263 1.00 92.69 157 MET A O 1
ATOM 1309 N N . TRP A 1 158 ? 19.463 1.208 -6.872 1.00 91.31 158 TRP A N 1
ATOM 1310 C CA . TRP A 1 158 ? 19.098 1.003 -8.275 1.00 91.31 158 TRP A CA 1
ATOM 1311 C C . TRP A 1 158 ? 18.117 2.073 -8.772 1.00 91.31 158 TRP A C 1
ATOM 1313 O O . TRP A 1 158 ? 18.275 2.568 -9.885 1.00 91.31 158 TRP A O 1
ATOM 1323 N N . TYR A 1 159 ? 17.154 2.480 -7.940 1.00 92.56 159 TYR A N 1
ATOM 1324 C CA . TYR A 1 159 ? 16.193 3.524 -8.280 1.00 92.56 159 TYR A CA 1
ATOM 1325 C C . TYR A 1 159 ? 16.890 4.881 -8.354 1.00 92.56 159 TYR A C 1
ATOM 1327 O O . TYR A 1 159 ? 16.680 5.631 -9.302 1.00 92.56 159 TYR A O 1
ATOM 1335 N N . GLU A 1 160 ? 17.788 5.172 -7.409 1.00 91.06 160 GLU A N 1
ATOM 1336 C CA . GLU A 1 160 ? 18.569 6.412 -7.430 1.00 91.06 160 GLU A CA 1
ATOM 1337 C C . GLU A 1 160 ? 19.408 6.536 -8.707 1.00 91.06 160 GLU A C 1
ATOM 1339 O O . GLU A 1 160 ? 19.352 7.569 -9.376 1.00 91.06 160 GLU A O 1
ATOM 1344 N N . ARG A 1 161 ? 20.090 5.461 -9.120 1.00 89.12 161 ARG A N 1
ATOM 1345 C CA . ARG A 1 161 ? 20.849 5.422 -10.381 1.00 89.12 161 ARG A CA 1
ATOM 1346 C C . ARG A 1 161 ? 19.971 5.683 -11.607 1.00 89.12 161 ARG A C 1
ATOM 1348 O O . ARG A 1 161 ? 20.379 6.440 -12.484 1.00 89.12 161 ARG A O 1
ATOM 1355 N N . LEU A 1 162 ? 18.767 5.103 -11.663 1.00 86.62 162 LEU A N 1
ATOM 1356 C CA . LEU A 1 162 ? 17.805 5.396 -12.735 1.00 86.62 162 LEU A CA 1
ATOM 1357 C C . LEU A 1 162 ? 17.378 6.869 -12.712 1.00 86.62 162 LEU A C 1
ATOM 1359 O O . LEU A 1 162 ? 17.308 7.509 -13.757 1.00 86.62 162 LEU A O 1
ATOM 1363 N N . THR A 1 163 ? 17.138 7.433 -11.525 1.00 87.44 163 THR A N 1
ATOM 1364 C CA . THR A 1 163 ? 16.683 8.827 -11.388 1.00 87.44 163 THR A CA 1
ATOM 1365 C C . THR A 1 163 ? 17.726 9.861 -11.794 1.00 87.44 163 THR A C 1
ATOM 1367 O O . THR A 1 163 ? 17.360 10.932 -12.272 1.00 87.44 163 THR A O 1
ATOM 1370 N N . GLN A 1 164 ? 19.011 9.534 -11.657 1.00 89.38 164 GLN A N 1
ATOM 1371 C CA . GLN A 1 164 ? 20.127 10.412 -12.016 1.00 89.38 164 GLN A CA 1
ATOM 1372 C C . GLN A 1 164 ? 20.425 10.425 -13.521 1.00 89.38 164 GLN A C 1
ATOM 1374 O O . GLN A 1 164 ? 21.101 11.334 -13.997 1.00 89.38 164 GLN A O 1
ATOM 1379 N N . ASN A 1 165 ? 19.926 9.447 -14.284 1.00 87.31 165 ASN A N 1
ATOM 1380 C CA . ASN A 1 165 ? 20.167 9.346 -15.719 1.00 87.31 165 ASN A CA 1
ATOM 1381 C C . ASN A 1 165 ? 18.844 9.152 -16.487 1.00 87.31 165 ASN A C 1
ATOM 1383 O O . ASN A 1 165 ? 18.374 8.020 -16.642 1.00 87.31 165 ASN A O 1
ATOM 1387 N N . PRO A 1 166 ? 18.253 10.242 -17.018 1.00 83.75 166 PRO A N 1
ATOM 1388 C CA . PRO A 1 166 ? 16.984 10.193 -17.743 1.00 83.75 166 PRO A CA 1
ATOM 1389 C C . PRO A 1 166 ? 16.965 9.209 -18.919 1.00 83.75 166 PRO A C 1
ATOM 1391 O O . PRO A 1 166 ? 15.943 8.562 -19.139 1.00 83.75 166 PRO A O 1
ATOM 1394 N N . ALA A 1 167 ? 18.084 9.055 -19.635 1.00 85.56 167 ALA A N 1
ATOM 1395 C CA . ALA A 1 167 ? 18.186 8.129 -20.762 1.00 85.56 167 ALA A CA 1
ATOM 1396 C C . ALA A 1 167 ? 18.168 6.661 -20.304 1.00 85.56 167 ALA A C 1
ATOM 1398 O O . ALA A 1 167 ? 17.535 5.820 -20.945 1.00 85.56 167 ALA A O 1
ATOM 1399 N N . LEU A 1 168 ? 18.819 6.342 -19.177 1.00 82.12 168 LEU A N 1
ATOM 1400 C CA . LEU A 1 168 ? 18.733 5.007 -18.573 1.00 82.12 168 LEU A CA 1
ATOM 1401 C C . LEU A 1 168 ? 17.315 4.700 -18.089 1.00 82.12 168 LEU A C 1
ATOM 1403 O O . LEU A 1 168 ? 16.844 3.585 -18.303 1.00 82.12 168 LEU A O 1
ATOM 1407 N N . TRP A 1 169 ? 16.628 5.678 -17.491 1.00 83.31 169 TRP A N 1
ATOM 1408 C CA . TRP A 1 169 ? 15.231 5.521 -17.087 1.00 83.31 169 TRP A CA 1
ATOM 1409 C C . TRP A 1 169 ? 14.334 5.237 -18.294 1.00 83.31 169 TRP A C 1
ATOM 1411 O O . TRP A 1 169 ? 13.615 4.245 -18.312 1.00 83.31 169 TRP A O 1
ATOM 1421 N N . GLU A 1 170 ? 14.403 6.062 -19.336 1.00 84.50 170 GLU A N 1
ATOM 1422 C CA . GLU A 1 170 ? 13.566 5.891 -20.527 1.00 84.50 170 GLU A CA 1
ATOM 1423 C C . GLU A 1 170 ? 13.820 4.547 -21.223 1.00 84.50 170 GLU A C 1
ATOM 1425 O O . GLU A 1 170 ? 12.876 3.858 -21.613 1.00 84.50 170 GLU A O 1
ATOM 1430 N N . LYS A 1 171 ? 15.086 4.121 -21.307 1.00 85.38 171 LYS A N 1
ATOM 1431 C CA . LYS A 1 171 ? 15.447 2.800 -21.833 1.00 85.38 171 LYS A CA 1
ATOM 1432 C C . LYS A 1 171 ? 14.871 1.665 -20.982 1.00 85.38 171 LYS A C 1
ATOM 1434 O O . LYS A 1 171 ? 14.395 0.676 -21.538 1.00 85.38 171 LYS A O 1
ATOM 1439 N N . HIS A 1 172 ? 14.915 1.790 -19.657 1.00 84.88 172 HIS A N 1
ATOM 1440 C CA . HIS A 1 172 ? 14.343 0.814 -18.727 1.00 84.88 172 HIS A CA 1
ATOM 1441 C C . HIS A 1 172 ? 12.818 0.704 -18.875 1.00 84.88 172 HIS A C 1
ATOM 1443 O O . HIS A 1 172 ? 12.305 -0.401 -19.080 1.00 84.88 172 HIS A O 1
ATOM 1449 N N . ASP A 1 173 ? 12.116 1.838 -18.883 1.00 85.25 173 ASP A N 1
ATOM 1450 C CA . ASP A 1 173 ? 10.666 1.903 -19.092 1.00 85.25 173 ASP A CA 1
ATOM 1451 C C . ASP A 1 173 ? 10.290 1.256 -20.436 1.00 85.25 173 ASP A C 1
ATOM 1453 O O . ASP A 1 173 ? 9.404 0.403 -20.508 1.00 85.25 173 ASP A O 1
ATOM 1457 N N . GLN A 1 174 ? 11.017 1.592 -21.507 1.00 84.38 174 GLN A N 1
ATOM 1458 C CA . GLN A 1 174 ? 10.774 1.049 -22.843 1.00 84.38 174 GLN A CA 1
ATOM 1459 C C . GLN A 1 174 ? 11.013 -0.465 -22.920 1.00 84.38 174 GLN A C 1
ATOM 1461 O O . GLN A 1 174 ? 10.231 -1.173 -23.559 1.00 84.38 174 GLN A O 1
ATOM 1466 N N . ASN A 1 175 ? 12.073 -0.972 -22.288 1.00 84.12 175 ASN A N 1
ATOM 1467 C CA . ASN A 1 175 ? 12.357 -2.407 -22.226 1.00 84.12 175 ASN A CA 1
ATOM 1468 C C . ASN A 1 175 ? 11.260 -3.160 -21.474 1.00 84.12 175 ASN A C 1
ATOM 1470 O O . ASN A 1 175 ? 10.811 -4.209 -21.936 1.00 84.12 175 ASN A O 1
ATOM 1474 N N . THR A 1 176 ? 10.793 -2.592 -20.364 1.00 82.00 176 THR A N 1
ATOM 1475 C CA . THR A 1 176 ? 9.704 -3.157 -19.569 1.00 82.00 176 THR A CA 1
ATOM 1476 C C . THR A 1 176 ? 8.404 -3.194 -20.367 1.00 82.00 176 THR A C 1
ATOM 1478 O O . THR A 1 176 ? 7.749 -4.225 -20.439 1.00 82.00 176 THR A O 1
ATOM 1481 N N . ILE A 1 177 ? 8.049 -2.114 -21.065 1.00 80.62 177 ILE A N 1
ATOM 1482 C CA . ILE A 1 177 ? 6.873 -2.098 -21.949 1.00 80.62 177 ILE A CA 1
ATOM 1483 C C . ILE A 1 177 ? 7.006 -3.162 -23.051 1.00 80.62 177 ILE A C 1
ATOM 1485 O O . ILE A 1 177 ? 6.054 -3.892 -23.329 1.00 80.62 177 ILE A O 1
ATOM 1489 N N . ASN A 1 178 ? 8.183 -3.284 -23.669 1.00 81.00 178 ASN A N 1
ATOM 1490 C CA . ASN A 1 178 ? 8.419 -4.254 -24.740 1.00 81.00 178 ASN A CA 1
ATOM 1491 C C . ASN A 1 178 ? 8.319 -5.714 -24.271 1.00 81.00 178 ASN A C 1
ATOM 1493 O O . ASN A 1 178 ? 8.008 -6.569 -25.096 1.00 81.00 178 ASN A O 1
ATOM 1497 N N . SER A 1 179 ? 8.577 -6.020 -22.994 1.00 80.38 179 SER A N 1
ATOM 1498 C CA . SER A 1 179 ? 8.453 -7.391 -22.482 1.00 80.38 179 SER A CA 1
ATOM 1499 C C . SER A 1 179 ? 6.992 -7.827 -22.323 1.00 80.38 179 SER A C 1
ATOM 1501 O O . SER A 1 179 ? 6.679 -8.988 -22.573 1.00 80.38 179 SER A O 1
ATOM 1503 N N . PHE A 1 180 ? 6.081 -6.901 -22.001 1.00 74.94 180 PHE A N 1
ATOM 1504 C CA . PHE A 1 180 ? 4.634 -7.174 -21.959 1.00 74.94 180 PHE A CA 1
ATOM 1505 C C . PHE A 1 180 ? 3.952 -7.078 -23.318 1.00 74.94 180 PHE A C 1
ATOM 1507 O O . PHE A 1 180 ? 2.947 -7.745 -23.562 1.00 74.94 180 PHE A O 1
ATOM 1514 N N . PHE A 1 181 ? 4.488 -6.244 -24.205 1.00 70.56 181 PHE A N 1
ATOM 1515 C CA . PHE A 1 181 ? 4.021 -6.100 -25.577 1.00 70.56 181 PHE A CA 1
ATOM 1516 C C . PHE A 1 181 ? 5.164 -6.440 -26.529 1.00 70.56 181 PHE A C 1
ATOM 1518 O O . PHE A 1 181 ? 5.673 -5.539 -27.210 1.00 70.56 181 PHE A O 1
ATOM 1525 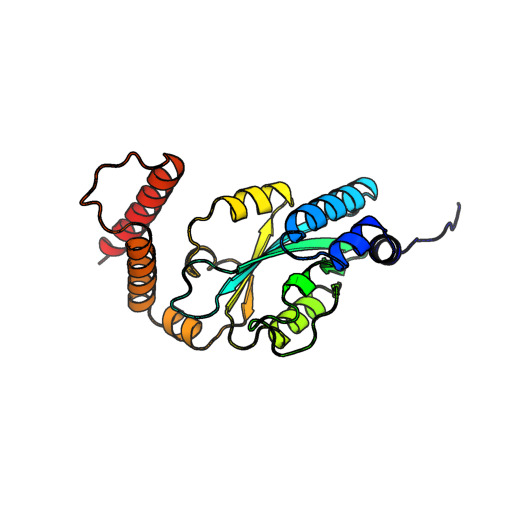N N . PRO A 1 182 ? 5.588 -7.719 -26.596 1.00 61.16 182 PRO A N 1
ATOM 1526 C CA . PRO A 1 182 ? 6.550 -8.129 -27.604 1.00 61.16 182 PRO A CA 1
ATOM 1527 C C . PRO A 1 182 ? 5.976 -7.697 -28.948 1.00 61.16 182 PRO A C 1
ATOM 1529 O O . PRO A 1 182 ? 4.822 -8.013 -29.249 1.00 61.16 182 PRO A O 1
ATOM 1532 N N . ARG A 1 183 ? 6.735 -6.877 -29.695 1.00 52.47 183 ARG A N 1
ATOM 1533 C CA . ARG A 1 183 ? 6.294 -6.281 -30.965 1.00 52.47 183 ARG A CA 1
ATOM 1534 C C . ARG A 1 183 ? 5.554 -7.348 -31.757 1.00 52.47 183 ARG A C 1
ATOM 1536 O O . ARG A 1 183 ? 6.158 -8.336 -32.168 1.00 52.47 183 ARG A O 1
ATOM 1543 N N . ALA A 1 184 ? 4.247 -7.155 -31.901 1.00 46.66 184 ALA A N 1
ATOM 1544 C CA . ALA A 1 184 ? 3.365 -8.122 -32.510 1.00 46.66 184 ALA A CA 1
ATOM 1545 C C . ALA A 1 184 ? 3.874 -8.470 -33.914 1.00 46.66 184 ALA A C 1
ATOM 1547 O O . ALA A 1 184 ? 3.682 -7.716 -34.866 1.00 46.66 184 ALA A O 1
ATOM 1548 N N . ARG A 1 185 ? 4.493 -9.646 -34.041 1.00 46.34 185 ARG A N 1
ATOM 1549 C CA . ARG A 1 185 ? 4.360 -10.461 -35.248 1.00 46.34 185 ARG A CA 1
ATOM 1550 C C . ARG A 1 185 ? 2.985 -11.135 -35.311 1.00 46.34 185 ARG A C 1
ATOM 1552 O O . ARG A 1 185 ? 2.645 -11.674 -36.354 1.00 46.34 185 ARG A O 1
ATOM 1559 N N . GLU A 1 186 ? 2.156 -11.045 -34.265 1.00 44.84 186 GLU A N 1
ATOM 1560 C CA . GLU A 1 186 ? 0.859 -11.724 -34.229 1.00 44.84 186 GLU A CA 1
ATOM 1561 C C . GLU A 1 186 ? -0.320 -10.793 -33.916 1.00 44.84 186 GLU A C 1
ATOM 1563 O O . GLU A 1 186 ? -0.415 -10.148 -32.871 1.00 44.84 186 GLU A O 1
ATOM 1568 N N . LYS A 1 187 ? -1.238 -10.743 -34.886 1.00 45.09 187 LYS A N 1
ATOM 1569 C CA . LYS A 1 187 ? -2.496 -9.996 -34.902 1.00 45.09 187 LYS A CA 1
ATOM 1570 C C . LYS A 1 187 ? -3.507 -10.623 -33.929 1.00 45.09 187 LYS A C 1
ATOM 1572 O O . LYS A 1 187 ? -4.348 -11.409 -34.352 1.00 45.09 187 LYS A O 1
ATOM 1577 N N . LYS A 1 188 ? -3.474 -10.274 -32.641 1.00 43.41 188 LYS A N 1
ATOM 1578 C CA . LYS A 1 188 ? -4.619 -10.514 -31.740 1.00 43.41 188 LYS A CA 1
ATOM 1579 C C . LYS A 1 188 ? -5.251 -9.191 -31.295 1.00 43.41 188 LYS A C 1
ATOM 1581 O O . LYS A 1 188 ? -4.525 -8.223 -31.064 1.00 43.41 188 LYS A O 1
ATOM 1586 N N . PRO A 1 189 ? -6.592 -9.110 -31.212 1.00 47.41 189 PRO A N 1
ATOM 1587 C CA . PRO A 1 189 ? -7.279 -7.883 -30.836 1.00 47.41 189 PRO A CA 1
ATOM 1588 C C . PRO A 1 189 ? -7.019 -7.580 -29.357 1.00 47.41 189 PRO A C 1
ATOM 1590 O O . PRO A 1 189 ? -7.480 -8.281 -28.461 1.00 47.41 189 PRO A O 1
ATOM 1593 N N . PHE A 1 190 ? -6.235 -6.531 -29.114 1.00 55.16 190 PHE A N 1
ATOM 1594 C CA . PHE A 1 190 ? -5.919 -6.042 -27.776 1.00 55.16 190 PHE A CA 1
ATOM 1595 C C . PHE A 1 190 ? -7.103 -5.277 -27.157 1.00 55.16 190 PHE A C 1
ATOM 1597 O O . PHE A 1 190 ? -7.747 -4.500 -27.869 1.00 55.16 190 PHE A O 1
ATOM 1604 N N . PRO A 1 191 ? -7.330 -5.391 -25.835 1.00 59.59 191 PRO A N 1
ATOM 1605 C CA . PRO A 1 191 ? -8.287 -4.565 -25.099 1.00 59.59 191 PRO A CA 1
ATOM 1606 C C . PRO A 1 191 ? -8.106 -3.060 -25.364 1.00 59.59 191 PRO A C 1
ATOM 1608 O O . PRO A 1 191 ? -6.996 -2.525 -25.304 1.00 59.59 191 PRO A O 1
ATOM 1611 N N . GLN A 1 192 ? -9.202 -2.347 -25.636 1.00 52.47 192 GLN A N 1
ATOM 1612 C CA . GLN A 1 192 ? -9.182 -0.927 -26.032 1.00 52.47 192 GLN A CA 1
ATOM 1613 C C . GLN A 1 192 ? -8.557 0.002 -24.971 1.00 52.47 192 GLN A C 1
ATOM 1615 O O . GLN A 1 192 ? -7.937 1.013 -25.310 1.00 52.47 192 GLN A O 1
ATOM 1620 N N . THR A 1 193 ? -8.681 -0.347 -23.689 1.00 48.81 193 THR A N 1
ATOM 1621 C CA . THR A 1 193 ? -8.064 0.370 -22.560 1.00 48.81 193 THR A CA 1
ATOM 1622 C C . THR A 1 193 ? -6.535 0.344 -22.629 1.00 48.81 193 THR A C 1
ATOM 1624 O O . THR A 1 193 ? -5.883 1.357 -22.367 1.00 48.81 193 THR A O 1
ATOM 1627 N N . LEU A 1 194 ? -5.959 -0.770 -23.085 1.00 55.34 194 LEU A N 1
ATOM 1628 C CA . LEU A 1 194 ? -4.516 -0.945 -23.259 1.00 55.34 194 LEU A CA 1
ATOM 1629 C C . LEU A 1 194 ? -3.997 -0.196 -24.479 1.00 55.34 194 LEU A C 1
ATOM 1631 O O . LEU A 1 194 ? -2.951 0.444 -24.406 1.00 55.34 194 LEU A O 1
ATOM 1635 N N . GLN A 1 195 ? -4.761 -0.182 -25.573 1.00 58.34 195 GLN A N 1
ATOM 1636 C CA . GLN A 1 195 ? -4.405 0.610 -26.752 1.00 58.34 195 GLN A CA 1
ATOM 1637 C C . GLN A 1 195 ? -4.366 2.111 -26.441 1.00 58.34 195 GLN A C 1
ATOM 1639 O O . GLN A 1 195 ? -3.466 2.808 -26.908 1.00 58.34 195 GLN A O 1
ATOM 1644 N N . LYS A 1 196 ? -5.303 2.624 -25.628 1.00 63.81 196 LYS A N 1
ATOM 1645 C CA . LYS A 1 196 ? -5.298 4.033 -25.195 1.00 63.81 196 LYS A CA 1
ATOM 1646 C C . LYS A 1 196 ? -4.065 4.374 -24.355 1.00 63.81 196 LYS A C 1
ATOM 1648 O O . LYS A 1 196 ? -3.447 5.407 -24.599 1.00 63.81 196 LYS A O 1
ATOM 1653 N N . ARG A 1 197 ? -3.670 3.506 -23.417 1.00 60.22 197 ARG A N 1
ATOM 1654 C CA . ARG A 1 197 ? -2.455 3.701 -22.604 1.00 60.22 197 ARG A CA 1
ATOM 1655 C C . ARG A 1 197 ? -1.171 3.589 -23.416 1.00 60.22 197 ARG A C 1
ATOM 1657 O O . ARG A 1 197 ? -0.301 4.438 -23.261 1.00 60.22 197 ARG A O 1
ATOM 1664 N N . LEU A 1 198 ? -1.078 2.612 -24.317 1.00 60.47 198 LEU A N 1
ATOM 1665 C CA . LEU A 1 198 ? 0.066 2.473 -25.218 1.00 60.47 198 LEU A CA 1
ATOM 1666 C C . LEU A 1 198 ? 0.219 3.726 -26.093 1.00 60.47 198 LEU A C 1
ATOM 1668 O O . LEU A 1 198 ? 1.315 4.263 -26.207 1.00 60.47 198 LEU A O 1
ATOM 1672 N N . LYS A 1 199 ? -0.888 4.247 -26.643 1.00 68.31 199 LYS A N 1
ATOM 1673 C CA . LYS A 1 199 ? -0.896 5.506 -27.407 1.00 68.31 199 LYS A CA 1
ATOM 1674 C C . LYS A 1 199 ? -0.491 6.710 -26.556 1.00 68.31 199 LYS A C 1
ATOM 1676 O O . LYS A 1 199 ? 0.261 7.552 -27.036 1.00 68.31 199 LYS A O 1
ATOM 1681 N N . HIS A 1 200 ? -0.958 6.795 -25.309 1.00 68.38 200 HIS A N 1
ATOM 1682 C CA . HIS A 1 200 ? -0.566 7.859 -24.381 1.00 68.38 200 HIS A CA 1
ATOM 1683 C C . HIS A 1 200 ? 0.943 7.830 -24.094 1.00 68.38 200 HIS A C 1
ATOM 1685 O O . HIS A 1 200 ? 1.614 8.851 -24.228 1.00 68.38 200 HIS A O 1
ATOM 1691 N N . TRP A 1 201 ? 1.495 6.650 -23.808 1.00 58.38 201 TRP A N 1
ATOM 1692 C CA . TRP A 1 201 ? 2.928 6.459 -23.587 1.00 58.38 201 TRP A CA 1
ATOM 1693 C C . TRP A 1 201 ? 3.767 6.747 -24.835 1.00 58.38 201 TRP A C 1
ATOM 1695 O O . TRP A 1 201 ? 4.728 7.510 -24.767 1.00 58.38 201 TRP A O 1
ATOM 1705 N N . GLN A 1 202 ? 3.366 6.232 -25.999 1.00 67.00 202 GLN A N 1
ATOM 1706 C CA . GLN A 1 202 ? 4.013 6.546 -27.278 1.00 67.00 202 GLN A CA 1
ATOM 1707 C C . GLN A 1 202 ? 4.000 8.053 -27.578 1.00 67.00 202 GLN A C 1
ATOM 1709 O O . GLN A 1 202 ? 4.961 8.575 -28.141 1.00 67.00 202 GLN A O 1
ATOM 1714 N N . ALA A 1 203 ? 2.941 8.770 -27.190 1.00 66.62 203 ALA A N 1
ATOM 1715 C CA . ALA A 1 203 ? 2.861 10.220 -27.339 1.00 66.62 203 ALA A CA 1
ATOM 1716 C C . ALA A 1 203 ? 3.795 10.972 -26.372 1.00 66.62 203 ALA A C 1
ATOM 1718 O O . ALA A 1 203 ? 4.393 11.970 -26.772 1.00 66.62 203 ALA A O 1
ATOM 1719 N N . ILE A 1 204 ? 3.961 10.495 -25.132 1.00 61.59 204 ILE A N 1
ATOM 1720 C CA . ILE A 1 204 ? 4.921 11.059 -24.164 1.00 61.59 204 ILE A CA 1
ATOM 1721 C C . ILE A 1 204 ? 6.362 10.885 -24.665 1.00 61.59 204 ILE A C 1
ATOM 1723 O O . ILE A 1 204 ? 7.132 11.845 -24.642 1.00 61.59 204 ILE A O 1
ATOM 1727 N N . LEU A 1 205 ? 6.708 9.698 -25.171 1.00 51.53 205 LEU A N 1
ATOM 1728 C CA . LEU A 1 205 ? 8.045 9.395 -25.700 1.00 51.53 205 LEU A CA 1
ATOM 1729 C C . LEU A 1 205 ? 8.363 10.214 -26.968 1.00 51.53 205 LEU A C 1
ATOM 1731 O O . LEU A 1 205 ? 9.452 10.772 -27.102 1.00 51.53 205 LEU A O 1
ATOM 1735 N N . LYS A 1 206 ? 7.387 10.391 -27.874 1.00 57.22 206 LYS A N 1
ATOM 1736 C CA . LYS A 1 206 ? 7.541 11.248 -29.070 1.00 57.22 206 LYS A CA 1
ATOM 1737 C C . LYS A 1 206 ? 7.710 12.735 -28.748 1.00 57.22 206 LYS A C 1
ATOM 1739 O O . LYS A 1 206 ? 8.427 13.436 -29.451 1.00 57.22 206 LYS A O 1
ATOM 1744 N N . LYS A 1 207 ? 7.060 13.243 -27.697 1.00 56.66 207 LYS A N 1
ATOM 1745 C CA . LYS A 1 207 ? 7.210 14.653 -27.296 1.00 56.66 207 LYS A CA 1
ATOM 1746 C C . LYS A 1 207 ? 8.580 14.964 -26.696 1.00 56.66 207 LYS A C 1
ATOM 1748 O O . LYS A 1 207 ? 9.022 16.100 -26.791 1.00 56.66 207 LYS A O 1
ATOM 1753 N N . LYS A 1 208 ? 9.254 13.981 -26.095 1.00 47.47 208 LYS A N 1
ATOM 1754 C CA . LYS A 1 208 ? 10.605 14.162 -25.543 1.00 47.47 208 LYS A CA 1
ATOM 1755 C C . LYS A 1 208 ? 11.711 14.097 -26.593 1.00 47.47 208 LYS A C 1
ATOM 1757 O O . LYS A 1 208 ? 12.738 14.734 -26.412 1.00 47.47 208 LYS A O 1
ATOM 1762 N N . THR A 1 209 ? 11.488 13.380 -27.691 1.00 44.28 209 THR A N 1
ATOM 1763 C CA . THR A 1 209 ? 12.467 13.214 -28.778 1.00 44.28 209 THR A CA 1
ATOM 1764 C C . THR A 1 209 ? 12.497 14.381 -29.770 1.00 44.28 209 THR A C 1
ATOM 1766 O O . THR A 1 209 ? 13.506 14.562 -30.435 1.00 44.28 209 THR A O 1
ATOM 1769 N N . ASN A 1 210 ? 11.449 15.212 -29.822 1.00 41.03 210 ASN A N 1
ATOM 1770 C CA . ASN A 1 210 ? 11.358 16.373 -30.721 1.00 41.03 210 ASN A CA 1
ATOM 1771 C C . ASN A 1 210 ? 11.765 17.720 -30.081 1.00 41.03 210 ASN A C 1
ATOM 1773 O O . ASN A 1 210 ? 11.562 18.760 -30.698 1.00 41.03 210 ASN A O 1
ATOM 1777 N N . ASN A 1 211 ? 12.296 17.716 -28.853 1.00 39.31 211 ASN A N 1
ATOM 1778 C CA . ASN A 1 211 ? 12.780 18.921 -28.159 1.00 39.31 211 ASN A CA 1
ATOM 1779 C C . ASN A 1 211 ? 14.323 19.011 -28.123 1.00 39.31 211 ASN A C 1
ATOM 1781 O O . ASN A 1 211 ? 14.879 19.651 -27.230 1.00 39.31 211 ASN A O 1
ATOM 1785 N N . HIS A 1 212 ? 14.998 18.370 -29.080 1.00 39.44 212 HIS A N 1
ATOM 1786 C CA . HIS A 1 212 ? 16.417 18.566 -29.373 1.00 39.44 212 HIS A CA 1
ATOM 1787 C C . HIS A 1 212 ? 16.584 19.192 -30.752 1.00 39.44 212 HIS A C 1
ATOM 1789 O O . HIS A 1 212 ? 15.879 18.736 -31.679 1.00 39.44 212 HIS A O 1
#

pLDDT: mean 84.22, std 17.01, range [31.45, 98.62]

Sequence (212 aa):
MNKGAIVNFLDEIRNDKNILDFIKSPKTACFRCADYVSEYLHRMHIPHQAIGVFIWRGVDDSCPTTHLVIEAYHQSQRIIIDPTIIQFKNTEWSSKPIEPFFGERKEWQYYLKNIFLNKLIILKKYPSSNLAKNFMDNFLFALPSDFKNDILINKPMWYERLTQNPALWEKHDQNTINSFFPRAREKKPFPQTLQKRLKHWQAILKKKTNNH

Foldseek 3Di:
DDPPDPPPVLVVLVPDPVLVVCLVVLAVCQLVSQQVVQVSCVVVVWQKWKKKKFKAPALLRFATDIGMWMWTQDPNFTWIFFSRPCSCPPHPQFPDDDGGDTGGPVVVLVVNCRTRPLIKMWMDIGSGSVVVCVVNVPDPGDAPVVRPVTDTSDDHPRNVVLVVDVVSVVVSNVVSVCVVVVPDPDDDDDDPVVVVVVVVVVVVVVVVVPPD

InterPro domains:
  IPR028907 Tox-PLDMTX domain [PF15645] (25-159)

Secondary structure (DSSP, 8-state):
--------HHHHHHH-HHHHHHHHS-TTTHHHHHHHHHHHHHHTT--EEEEEEEEE-STT--S-EEEEEEEEEETTEEEEEETTGGGGTTSTT-SS----EEEEHHHHHHHHHHHSTT-EEEEEEESSHHHHHHHHTT-S---GGGGTTSEEEE--HHHHHHHH-HHHHHHHHHHHHHHHS---SS-----HHHHHHHHHHHHHHHHHHT--

Organism: Xenorhabdus budapestensis (NCBI:txid290110)